Protein AF-A0AAE0ER86-F1 (afdb_monomer_lite)

Foldseek 3Di:
DDDDDDDDDDDDDDDDDDDDDDDDDDDDPPPDPPDDPDPVVVVVVVVVVVVVVVVPDPPVDPFPPQLLVQLLQCQLPLVLVLVLLQPQAWKDFDAQWDWDQDPNGTRIDHPVRSNVRSVVLSCLQFPQLLVLCVVVNFDFDAPPVPQQPDDLVSLLVLLSVLLSVLSNQLRCCVVVVDPDDNQVVLLVSLVVNCNHRPRTVSLVVSLQVCLQVVQVVCQVCLLVRRMDTPAADQPPCCVVQCHPPHSNDTHNSCSSSSSSVSSSSNSSSVNSVRDSYDDDD

Radius of gyration: 29.37 Å; chains: 1; bounding box: 66×54×97 Å

Sequence (281 aa):
MRCIALRWNAAEICGSAASGSRKVIFQNASQCARNSKPLFRKFRKAAECQRFKRISCAASEPQNTTSWIRLGALGTTLGPCVDAIHNQALLQYDAFPVSVEVFGYVAKSSLLIPPLLGIAYIVIGGVLPRFASRLVGTASISLLPALKDAAPATRALAAVTTTALIVKGSELLVVNALPLPALPILFSAALLQWIALDGAYSTLALALTLSVLGPISETPFLCLHCWHYISPDYWPLASVGLGPGSPAGLAAITGPCYFAVTTDAVALARWCGVDLRHNKP

Structure (mmCIF, N/CA/C/O backbone):
data_AF-A0AAE0ER86-F1
#
_entry.id   AF-A0AAE0ER86-F1
#
loop_
_atom_site.group_PDB
_atom_site.id
_atom_site.type_symbol
_atom_site.label_atom_id
_atom_site.label_alt_id
_atom_site.label_comp_id
_atom_site.label_asym_id
_atom_site.label_entity_id
_atom_site.label_seq_id
_atom_site.pdbx_PDB_ins_code
_atom_site.Cartn_x
_atom_site.Cartn_y
_atom_site.Cartn_z
_atom_site.occupancy
_atom_site.B_iso_or_equiv
_atom_site.auth_seq_id
_atom_site.auth_comp_id
_atom_site.auth_asym_id
_atom_site.a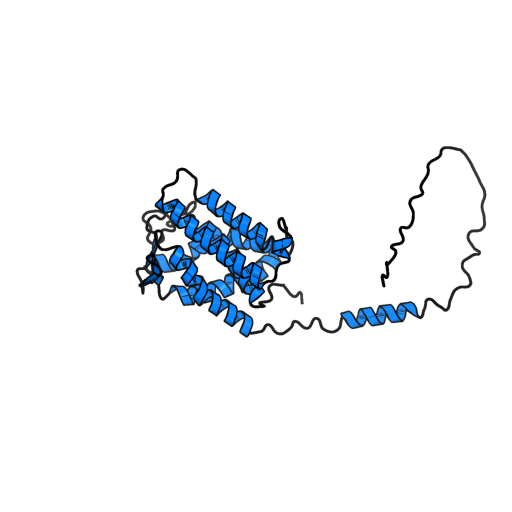uth_atom_id
_atom_site.pdbx_PDB_model_num
ATOM 1 N N . MET A 1 1 ? -42.188 29.489 22.147 1.00 37.66 1 MET A N 1
ATOM 2 C CA . MET A 1 1 ? -42.019 29.097 23.562 1.00 37.66 1 MET A CA 1
ATOM 3 C C . MET A 1 1 ? -40.593 28.602 23.750 1.00 37.66 1 MET A C 1
ATOM 5 O O . MET A 1 1 ? -40.219 27.604 23.153 1.00 37.66 1 MET A O 1
ATOM 9 N N . ARG A 1 2 ? -39.773 29.391 24.453 1.00 28.03 2 ARG A N 1
ATOM 10 C CA . ARG A 1 2 ? -38.362 29.124 24.766 1.00 28.03 2 ARG A CA 1
ATOM 11 C C . ARG A 1 2 ? -38.296 28.491 26.159 1.00 28.03 2 ARG A C 1
ATOM 13 O O . ARG A 1 2 ? -38.900 29.047 27.068 1.00 28.03 2 ARG A O 1
ATOM 20 N N . CYS A 1 3 ? -37.523 27.422 26.338 1.00 26.02 3 CYS A N 1
ATOM 21 C CA . CYS A 1 3 ? -37.031 27.016 27.655 1.00 26.02 3 CYS A CA 1
ATOM 22 C C . CYS A 1 3 ? -35.504 26.991 27.622 1.00 26.02 3 CYS A C 1
ATOM 24 O O . CYS A 1 3 ? -34.875 26.155 26.981 1.00 26.02 3 CYS A O 1
ATOM 26 N N . ILE A 1 4 ? -34.957 27.999 28.293 1.00 32.16 4 ILE A N 1
ATOM 27 C CA . ILE A 1 4 ? -33.557 28.239 28.615 1.00 32.16 4 ILE A CA 1
ATOM 28 C C . ILE A 1 4 ? -33.204 27.321 29.791 1.00 32.16 4 ILE A C 1
ATOM 30 O O . ILE A 1 4 ? -33.873 27.369 30.821 1.00 32.16 4 ILE A O 1
ATOM 34 N N . ALA A 1 5 ? -32.166 26.496 29.648 1.00 38.59 5 ALA A N 1
ATOM 35 C CA . ALA A 1 5 ? -31.596 25.729 30.752 1.00 38.59 5 ALA A CA 1
ATOM 36 C C . ALA A 1 5 ? -30.398 26.495 31.335 1.00 38.59 5 ALA A C 1
ATOM 38 O O . ALA A 1 5 ? -29.376 26.685 30.676 1.00 38.59 5 ALA A O 1
ATOM 39 N N . LEU A 1 6 ? -30.568 26.959 32.572 1.00 32.03 6 LEU A N 1
ATOM 40 C CA . LEU A 1 6 ? -29.572 27.649 33.388 1.00 32.03 6 LEU A CA 1
ATOM 41 C C . LEU A 1 6 ? -28.460 26.683 33.829 1.00 32.03 6 LEU A C 1
ATOM 43 O O . LEU A 1 6 ? -28.728 25.658 34.454 1.00 32.03 6 LEU A O 1
ATOM 47 N N . ARG A 1 7 ? -27.205 27.048 33.545 1.00 34.50 7 ARG A N 1
ATOM 48 C CA . ARG A 1 7 ? -26.006 26.512 34.208 1.00 34.50 7 ARG A CA 1
ATOM 49 C C . ARG A 1 7 ? -25.772 27.283 35.508 1.00 34.50 7 ARG A C 1
ATOM 51 O O . ARG A 1 7 ? -25.733 28.509 35.492 1.00 34.50 7 ARG A O 1
ATOM 58 N N . TRP A 1 8 ? -25.574 26.563 36.606 1.00 33.62 8 TRP A N 1
ATOM 59 C CA . TRP A 1 8 ? -25.046 27.101 37.860 1.00 33.62 8 TRP A CA 1
ATOM 60 C C . TRP A 1 8 ? -23.526 26.904 37.906 1.00 33.62 8 TRP A C 1
ATOM 62 O O . TRP A 1 8 ? -23.047 25.775 37.822 1.00 33.62 8 TRP A O 1
ATOM 72 N N . ASN A 1 9 ? -22.795 28.013 38.043 1.00 32.44 9 ASN A N 1
ATOM 73 C CA . ASN A 1 9 ? -21.391 28.063 38.447 1.00 32.44 9 ASN A CA 1
ATOM 74 C C . ASN A 1 9 ? -21.339 28.172 39.973 1.00 32.44 9 ASN A C 1
ATOM 76 O O . ASN A 1 9 ? -22.045 28.996 40.551 1.00 32.44 9 ASN A O 1
ATOM 80 N N . ALA A 1 10 ? -20.485 27.376 40.612 1.00 36.81 10 ALA A N 1
ATOM 81 C CA . ALA A 1 10 ? -20.199 27.481 42.035 1.00 36.81 10 ALA A CA 1
ATOM 82 C C . ALA A 1 10 ? -18.712 27.802 42.247 1.00 36.81 10 ALA A C 1
ATOM 84 O O . ALA A 1 10 ? -17.849 26.992 41.922 1.00 36.81 10 ALA A O 1
ATOM 85 N N . ALA A 1 11 ? -18.500 28.984 42.832 1.00 35.81 11 ALA A N 1
ATOM 86 C CA . ALA A 1 11 ? -17.445 29.370 43.769 1.00 35.81 11 ALA A CA 1
ATOM 87 C C . ALA A 1 11 ? -15.982 29.455 43.284 1.00 35.81 11 ALA A C 1
ATOM 89 O O . ALA A 1 11 ? -15.200 28.517 43.409 1.00 35.81 11 ALA A O 1
ATOM 90 N N . GLU A 1 12 ? -15.584 30.680 42.928 1.00 37.16 12 GLU A N 1
ATOM 91 C CA . GLU A 1 12 ? -14.388 31.306 43.506 1.00 37.16 12 GLU A CA 1
ATOM 92 C C . GLU A 1 12 ? -14.771 31.927 44.861 1.00 37.16 12 GLU A C 1
ATOM 94 O O . GLU A 1 12 ? -15.821 32.554 44.945 1.00 37.16 12 GLU A O 1
ATOM 99 N N . ILE A 1 13 ? -13.950 31.742 45.901 1.00 37.03 13 ILE A N 1
ATOM 100 C CA . ILE A 1 13 ? -13.592 32.719 46.953 1.00 37.03 13 ILE A CA 1
ATOM 101 C C . ILE A 1 13 ? -12.422 32.078 47.715 1.00 37.03 13 ILE A C 1
ATOM 103 O O . ILE A 1 13 ? -12.600 31.135 48.482 1.00 37.03 13 ILE A O 1
ATOM 107 N N . CYS A 1 14 ? -11.214 32.593 47.504 1.00 35.66 14 CYS A N 1
ATOM 108 C CA . CYS A 1 14 ? -10.108 32.437 48.443 1.00 35.66 14 CYS A CA 1
ATOM 109 C C . CYS A 1 14 ? -9.337 33.761 48.447 1.00 35.66 14 CYS A C 1
ATOM 111 O O . CYS A 1 14 ? -8.490 34.013 47.595 1.00 35.66 14 CYS A O 1
ATOM 113 N N . GLY A 1 15 ? -9.727 34.642 49.369 1.00 35.88 15 GLY A N 1
ATOM 114 C CA . GLY A 1 15 ? -9.035 35.888 49.681 1.00 35.88 15 GLY A CA 1
ATOM 115 C C . GLY A 1 15 ? -7.997 35.671 50.782 1.00 35.88 15 GLY A C 1
ATOM 116 O O . GLY A 1 15 ? -8.195 34.875 51.696 1.00 35.88 15 GLY A O 1
ATOM 117 N N . SER A 1 16 ? -6.885 36.383 50.645 1.00 40.00 16 SER A N 1
ATOM 118 C CA . SER A 1 16 ? -5.657 36.329 51.440 1.00 40.00 16 SER A CA 1
ATOM 119 C C . SER A 1 16 ? -5.698 37.288 52.641 1.00 40.00 16 SER A C 1
ATOM 121 O O . SER A 1 16 ? -6.185 38.401 52.467 1.00 40.00 16 SER A O 1
ATOM 123 N N . ALA A 1 17 ? -5.143 36.907 53.808 1.00 35.66 17 ALA A N 1
ATOM 124 C CA . ALA A 1 17 ? -4.482 37.823 54.763 1.00 35.66 17 ALA A CA 1
ATOM 125 C C . ALA A 1 17 ? -3.799 37.098 55.957 1.00 35.66 17 ALA A C 1
ATOM 127 O O . ALA A 1 17 ? -4.454 36.507 56.807 1.00 35.66 17 ALA A O 1
ATOM 128 N N . ALA A 1 18 ? -2.464 37.198 55.978 1.00 37.62 18 ALA A N 1
ATOM 129 C CA . ALA A 1 18 ? -1.537 37.535 57.076 1.00 37.62 18 ALA A CA 1
ATOM 130 C C . ALA A 1 18 ? -1.664 36.991 58.531 1.00 37.62 18 ALA A C 1
ATOM 132 O O . ALA A 1 18 ? -2.610 37.272 59.252 1.00 37.62 18 ALA A O 1
ATOM 133 N N . SER A 1 19 ? -0.536 36.402 58.973 1.00 36.41 19 SER A N 1
ATOM 134 C CA . SER A 1 19 ? 0.272 36.687 60.188 1.00 36.41 19 SER A CA 1
ATOM 135 C C . SER A 1 19 ? -0.379 36.741 61.585 1.00 36.41 19 SER A C 1
ATOM 137 O O . SER A 1 19 ? -1.147 37.646 61.889 1.00 36.41 19 SER A O 1
ATOM 139 N N . GLY A 1 20 ? 0.092 35.888 62.510 1.00 31.92 20 GLY A N 1
ATOM 140 C CA . GLY A 1 20 ? -0.060 36.138 63.951 1.00 31.92 20 GLY A CA 1
ATOM 141 C C . GLY A 1 20 ? 0.091 34.920 64.869 1.00 31.92 20 GLY A C 1
ATOM 142 O O . GLY A 1 20 ? -0.670 33.968 64.801 1.00 31.92 20 GLY A O 1
ATOM 143 N N . SER A 1 21 ? 1.086 34.985 65.752 1.00 37.16 21 SER A N 1
ATOM 144 C CA . SER A 1 21 ? 1.488 34.031 66.797 1.00 37.16 21 SER A CA 1
ATOM 145 C C . SER A 1 21 ? 0.411 33.469 67.757 1.00 37.16 21 SER A C 1
ATOM 147 O O . SER A 1 21 ? -0.455 34.190 68.230 1.00 37.16 21 SER A O 1
ATOM 149 N N . ARG A 1 22 ? 0.718 32.246 68.236 1.00 37.25 22 ARG A N 1
ATOM 150 C CA . ARG A 1 22 ? 0.537 31.673 69.598 1.00 37.25 22 ARG A CA 1
ATOM 151 C C . ARG A 1 22 ? -0.850 31.211 70.103 1.00 37.25 22 ARG A C 1
ATOM 153 O O . ARG A 1 22 ? -1.697 31.997 70.485 1.00 37.25 22 ARG A O 1
ATOM 160 N N . LYS A 1 23 ? -0.844 29.898 70.395 1.00 36.59 23 LYS A N 1
ATOM 161 C CA . LYS A 1 23 ? -1.275 29.194 71.627 1.00 36.59 23 LYS A CA 1
ATOM 162 C C . LYS A 1 23 ? -2.774 29.090 71.976 1.00 36.59 23 LYS A C 1
ATOM 164 O O . LYS A 1 23 ? -3.395 30.050 72.393 1.00 36.59 23 LYS A O 1
ATOM 169 N N . VAL A 1 24 ? -3.172 27.811 72.073 1.00 37.19 24 VAL A N 1
ATOM 170 C CA . VAL A 1 24 ? -4.133 27.199 73.016 1.00 37.19 24 VAL A CA 1
ATOM 171 C C . VAL A 1 24 ? -5.604 27.564 72.796 1.00 37.19 24 VAL A C 1
ATOM 173 O O . VAL A 1 24 ? -6.004 28.693 73.015 1.00 37.19 24 VAL A O 1
ATOM 176 N N . ILE A 1 25 ? -6.423 26.564 72.456 1.00 42.16 25 ILE A N 1
ATOM 177 C CA . ILE A 1 25 ? -7.505 26.050 73.315 1.00 42.16 25 ILE A CA 1
ATOM 178 C C . ILE A 1 25 ? -8.010 24.723 72.724 1.00 42.16 25 ILE A C 1
ATOM 180 O O . ILE A 1 25 ? -8.242 24.565 71.529 1.00 42.16 25 ILE A O 1
ATOM 184 N N . PHE A 1 26 ? -8.073 23.751 73.624 1.00 38.50 26 PHE A N 1
ATOM 185 C CA . PHE A 1 26 ? -8.595 22.402 73.493 1.00 38.50 26 PHE A CA 1
ATOM 186 C C . PHE A 1 26 ? -10.133 22.405 73.372 1.00 38.50 26 PHE A C 1
ATOM 188 O O . PHE A 1 26 ? -10.784 23.349 73.798 1.00 38.50 26 PHE A O 1
ATOM 195 N N . GLN A 1 27 ? -10.668 21.252 72.955 1.00 38.03 27 GLN A N 1
ATOM 196 C CA . GLN A 1 27 ? -12.037 20.748 73.166 1.00 38.03 27 GLN A CA 1
ATOM 197 C C . GLN A 1 27 ? -13.114 21.033 72.102 1.00 38.03 27 GLN A C 1
ATOM 199 O O . GLN A 1 27 ? -13.344 22.147 71.653 1.00 38.03 27 GLN A O 1
ATOM 204 N N . ASN A 1 28 ? -13.841 19.943 71.818 1.00 38.88 28 ASN A N 1
ATOM 205 C CA . ASN A 1 28 ? -15.153 19.835 71.172 1.00 38.88 28 ASN A CA 1
ATOM 206 C C . ASN A 1 28 ? -15.211 19.666 69.645 1.00 38.88 28 ASN A C 1
ATOM 208 O O . ASN A 1 28 ? -15.954 20.348 68.951 1.00 38.88 28 ASN A O 1
ATOM 212 N N . ALA A 1 29 ? -14.542 18.621 69.144 1.00 37.66 29 ALA A N 1
ATOM 213 C CA . ALA A 1 29 ? -14.826 18.009 67.835 1.00 37.66 29 ALA A CA 1
ATOM 214 C C . ALA A 1 29 ? -15.464 16.604 67.954 1.00 37.66 29 ALA A C 1
ATOM 216 O O . ALA A 1 29 ? -15.302 15.752 67.083 1.00 37.66 29 ALA A O 1
ATOM 217 N N . SER A 1 30 ? -16.187 16.332 69.044 1.00 45.31 30 SER A N 1
ATOM 218 C CA . SER A 1 30 ? -16.758 15.011 69.346 1.00 45.31 30 SER A CA 1
ATOM 219 C C . SER A 1 30 ? -18.242 15.058 69.719 1.00 45.31 30 SER A C 1
ATOM 221 O O . SER A 1 30 ? -18.693 14.286 70.560 1.00 45.31 30 SER A O 1
ATOM 223 N N . GLN A 1 31 ? -19.044 15.925 69.088 1.00 44.22 31 GLN A N 1
ATOM 224 C CA . GLN A 1 31 ? -20.489 15.931 69.365 1.00 44.22 31 GLN A CA 1
ATOM 225 C C . GLN A 1 31 ? -21.391 16.392 68.214 1.00 44.22 31 GLN A C 1
ATOM 227 O O . GLN A 1 31 ? -22.472 16.913 68.445 1.00 44.22 31 GLN A O 1
ATOM 232 N N . CYS A 1 32 ? -20.990 16.135 66.963 1.00 39.72 32 CYS A N 1
ATOM 233 C CA . CYS A 1 32 ? -21.853 16.355 65.792 1.00 39.72 32 CYS A CA 1
ATOM 234 C C . CYS A 1 32 ? -21.802 15.186 64.784 1.00 39.72 32 CYS A C 1
ATOM 236 O O . CYS A 1 32 ? -21.793 15.377 63.574 1.00 39.72 32 CYS A O 1
ATOM 238 N N . ALA A 1 33 ? -21.713 13.945 65.280 1.00 43.09 33 ALA A N 1
ATOM 239 C CA . ALA A 1 33 ? -21.651 12.737 64.442 1.00 43.09 33 ALA A CA 1
ATOM 240 C C . ALA A 1 33 ? -22.472 11.560 65.004 1.00 43.09 33 ALA A C 1
ATOM 242 O O . ALA A 1 33 ? -22.086 10.397 64.886 1.00 43.09 33 ALA A O 1
ATOM 243 N N . ARG A 1 34 ? -23.613 11.842 65.641 1.00 46.50 34 ARG A N 1
ATOM 244 C CA . ARG A 1 34 ? -24.553 10.815 66.115 1.00 46.50 34 ARG A CA 1
ATOM 245 C C . ARG A 1 34 ? -25.998 11.279 65.929 1.00 46.50 34 ARG A C 1
ATOM 247 O O . ARG A 1 34 ? -26.598 11.717 66.895 1.00 46.50 34 ARG A O 1
ATOM 254 N N . ASN A 1 35 ? -26.512 11.242 64.691 1.00 47.03 35 ASN A N 1
ATOM 255 C CA . ASN A 1 35 ? -27.928 10.940 64.371 1.00 47.03 35 ASN A CA 1
ATOM 256 C C . ASN A 1 35 ? -28.285 11.164 62.887 1.00 47.03 35 ASN A C 1
ATOM 258 O O . ASN A 1 35 ? -29.163 11.947 62.544 1.00 47.03 35 ASN A O 1
ATOM 262 N N . SER A 1 36 ? -27.648 10.430 61.973 1.00 46.09 36 SER A N 1
ATOM 263 C CA . SER A 1 36 ? -28.107 10.368 60.575 1.00 46.09 36 SER A CA 1
ATOM 264 C C . SER A 1 36 ? -27.833 9.002 59.940 1.00 46.09 36 SER A C 1
ATOM 266 O O . SER A 1 36 ? -27.064 8.845 58.995 1.00 46.09 36 SER A O 1
ATOM 268 N N . LYS A 1 37 ? -28.484 7.958 60.462 1.00 52.00 37 LYS A N 1
ATOM 269 C CA . LYS A 1 37 ? -28.577 6.651 59.792 1.00 52.00 37 LYS A CA 1
ATOM 270 C C . LYS A 1 37 ? -30.033 6.184 59.863 1.00 52.00 37 LYS A C 1
ATOM 272 O O . LYS A 1 37 ? -30.445 5.678 60.898 1.00 52.00 37 LYS A O 1
ATOM 277 N N . PRO A 1 38 ? -30.816 6.398 58.785 1.00 48.09 38 PRO A N 1
ATOM 278 C CA . PRO A 1 38 ? -31.076 5.249 57.914 1.00 48.09 38 PRO A CA 1
ATOM 279 C C . PRO A 1 38 ? -31.148 5.553 56.400 1.00 48.09 38 PRO A C 1
ATOM 281 O O . PRO A 1 38 ? -31.498 4.660 55.632 1.00 48.09 38 PRO A O 1
ATOM 284 N N . LEU A 1 39 ? -30.792 6.754 55.921 1.00 51.94 39 LEU A N 1
ATOM 285 C CA . LEU A 1 39 ? -30.986 7.095 54.496 1.00 51.94 39 LEU A CA 1
ATOM 286 C C . LEU A 1 39 ? -29.851 6.632 53.554 1.00 51.94 39 LEU A C 1
ATOM 288 O O . LEU A 1 39 ? -30.081 6.387 52.372 1.00 51.94 39 LEU A O 1
ATOM 292 N N . PHE A 1 40 ? -28.634 6.428 54.067 1.00 47.91 40 PHE A N 1
ATOM 293 C CA . PHE A 1 40 ? -27.466 6.076 53.239 1.00 47.91 40 PHE A CA 1
ATOM 294 C C . PHE A 1 40 ? -27.376 4.595 52.829 1.00 47.91 40 PHE A C 1
ATOM 296 O O . PHE A 1 40 ? -26.563 4.236 51.977 1.00 47.91 40 PHE A O 1
ATOM 303 N N . ARG A 1 41 ? -28.218 3.710 53.384 1.00 49.41 41 ARG A N 1
ATOM 304 C CA . ARG A 1 41 ? -28.239 2.286 52.989 1.00 49.41 41 ARG A CA 1
ATOM 305 C C . ARG A 1 41 ? -29.020 2.022 51.697 1.00 49.41 41 ARG A C 1
ATOM 307 O O . ARG A 1 41 ? -28.733 1.030 51.032 1.00 49.41 41 ARG A O 1
ATOM 314 N N . LYS A 1 42 ? -29.956 2.898 51.304 1.00 46.22 42 LYS A N 1
ATOM 315 C CA . LYS A 1 42 ? -30.742 2.723 50.065 1.00 46.22 42 LYS A CA 1
ATOM 316 C C . LYS A 1 42 ? -29.979 3.120 48.795 1.00 46.22 42 LYS A C 1
ATOM 318 O O . LYS A 1 42 ? -30.157 2.467 47.773 1.00 46.22 42 LYS A O 1
ATOM 323 N N . PHE A 1 43 ? -29.065 4.090 48.859 1.00 50.03 43 PHE A N 1
ATOM 324 C CA . PHE A 1 43 ? -28.290 4.509 47.679 1.00 50.03 43 PHE A CA 1
ATOM 325 C C . PHE A 1 43 ? -27.130 3.570 47.320 1.00 50.03 43 PHE A C 1
ATOM 327 O O . PHE A 1 43 ? -26.763 3.475 46.151 1.00 50.03 43 PHE A O 1
ATOM 334 N N . ARG A 1 44 ? -26.594 2.804 48.282 1.00 50.31 44 ARG A N 1
ATOM 335 C CA . ARG A 1 44 ? -25.504 1.854 47.997 1.00 50.31 44 ARG A CA 1
ATOM 336 C C . ARG A 1 44 ? -25.972 0.652 47.166 1.00 50.31 44 ARG A C 1
ATOM 338 O O . ARG A 1 44 ? -25.288 0.267 46.226 1.00 50.31 44 ARG A O 1
ATOM 345 N N . LYS A 1 45 ? -27.182 0.138 47.432 1.00 45.09 45 LYS A N 1
ATOM 346 C CA . LYS A 1 45 ? -27.756 -0.990 46.675 1.00 45.09 45 LYS A CA 1
ATOM 347 C C . LYS A 1 45 ? -28.156 -0.624 45.239 1.00 45.09 45 LYS A C 1
ATOM 349 O O . LYS A 1 45 ? -28.064 -1.473 44.358 1.00 45.09 45 LYS A O 1
ATOM 354 N N . ALA A 1 46 ? -28.551 0.624 44.974 1.00 51.38 46 ALA A N 1
ATOM 355 C CA . ALA A 1 46 ? -28.854 1.078 43.613 1.00 51.38 46 ALA A CA 1
ATOM 356 C C . ALA A 1 46 ? -27.584 1.209 42.748 1.00 51.38 46 ALA A C 1
ATOM 358 O O . ALA A 1 46 ? -27.587 0.805 41.585 1.00 51.38 46 ALA A O 1
ATOM 359 N N . ALA A 1 47 ? -26.482 1.693 43.332 1.00 50.62 47 ALA A N 1
ATOM 360 C CA . ALA A 1 47 ? -25.195 1.798 42.645 1.00 50.62 47 ALA A CA 1
ATOM 361 C C . ALA A 1 47 ? -24.546 0.423 42.383 1.00 50.62 47 ALA A C 1
ATOM 363 O O . ALA A 1 47 ? -23.960 0.217 41.322 1.00 50.62 47 ALA A O 1
ATOM 364 N N . GLU A 1 48 ? -24.696 -0.549 43.291 1.00 50.50 48 GLU A N 1
ATOM 365 C CA . GLU A 1 48 ? -24.243 -1.933 43.065 1.00 50.50 48 GLU A CA 1
ATOM 366 C C . GLU A 1 48 ? -25.075 -2.662 42.001 1.00 50.50 48 GLU A C 1
ATOM 368 O O . GLU A 1 48 ? -24.508 -3.357 41.160 1.00 50.50 48 GLU A O 1
ATOM 373 N N . CYS A 1 49 ? -26.392 -2.435 41.952 1.00 46.38 49 CYS A N 1
ATOM 374 C CA . CYS A 1 49 ? -27.257 -3.033 40.929 1.00 46.38 49 CYS A CA 1
ATOM 375 C C . CYS A 1 49 ? -26.994 -2.449 39.523 1.00 46.38 49 CYS A C 1
ATOM 377 O O . CYS A 1 49 ? -27.075 -3.164 38.525 1.00 46.38 49 CYS A O 1
ATOM 379 N N . GLN A 1 50 ? -26.587 -1.175 39.422 1.00 50.97 50 GLN A N 1
ATOM 380 C CA . GLN A 1 50 ? -26.110 -0.592 38.158 1.00 50.97 50 GLN A CA 1
ATOM 381 C C . GLN A 1 50 ? -24.693 -1.043 37.775 1.00 50.97 50 GLN A C 1
ATOM 383 O O . GLN A 1 50 ? -24.390 -1.151 36.585 1.00 50.97 50 GLN A O 1
ATOM 388 N N . ARG A 1 51 ? -23.828 -1.342 38.753 1.00 45.81 51 ARG A N 1
ATOM 389 C CA . ARG A 1 51 ? -22.471 -1.845 38.496 1.00 45.81 51 ARG A CA 1
ATOM 390 C C . ARG A 1 51 ? -22.478 -3.300 38.026 1.00 45.81 51 ARG A C 1
ATOM 392 O O . ARG A 1 51 ? -21.702 -3.635 37.141 1.00 45.81 51 ARG A O 1
ATOM 399 N N . PHE A 1 52 ? -23.398 -4.126 38.526 1.00 44.50 52 PHE A N 1
ATOM 400 C CA . PHE A 1 52 ? -23.557 -5.511 38.066 1.00 44.50 52 PHE A CA 1
ATOM 401 C C . PHE A 1 52 ? -24.229 -5.614 36.685 1.00 44.50 52 PHE A C 1
ATOM 403 O O . PHE A 1 52 ? -23.847 -6.462 35.884 1.00 44.50 52 PHE A O 1
ATOM 410 N N . LYS A 1 53 ? -25.142 -4.694 36.333 1.00 37.41 53 LYS A N 1
ATOM 411 C CA . LYS A 1 53 ? -25.756 -4.649 34.989 1.00 37.41 53 LYS A CA 1
ATOM 412 C C . LYS A 1 53 ? -24.804 -4.230 33.858 1.00 37.41 53 LYS A C 1
ATOM 414 O O . LYS A 1 53 ? -25.128 -4.477 32.705 1.00 37.41 53 LYS A O 1
ATOM 419 N N . ARG A 1 54 ? -23.644 -3.628 34.156 1.00 44.38 54 ARG A N 1
ATOM 420 C CA . ARG A 1 54 ? -22.588 -3.352 33.154 1.00 44.38 54 ARG A CA 1
ATOM 421 C C . ARG A 1 54 ? -21.591 -4.497 32.967 1.00 44.38 54 ARG A C 1
ATOM 423 O O . ARG A 1 54 ? -20.780 -4.425 32.053 1.00 44.38 54 ARG A O 1
ATOM 430 N N . ILE A 1 55 ? -21.630 -5.518 33.823 1.00 49.12 55 ILE A N 1
ATOM 431 C CA . ILE A 1 55 ? -20.733 -6.682 33.743 1.00 49.12 55 ILE A CA 1
ATOM 432 C C . ILE A 1 55 ? -21.409 -7.838 32.982 1.00 49.12 55 ILE A C 1
ATOM 434 O O . ILE A 1 55 ? -20.730 -8.734 32.487 1.00 49.12 55 ILE A O 1
ATOM 438 N N . SER A 1 56 ? -22.732 -7.785 32.783 1.00 42.34 56 SER A N 1
ATOM 439 C CA . SER A 1 56 ? -23.414 -8.655 31.822 1.00 42.34 56 SER A CA 1
ATOM 440 C C . SER A 1 56 ? -22.998 -8.317 30.391 1.00 42.34 56 SER A C 1
ATOM 442 O O . SER A 1 56 ? -23.457 -7.342 29.804 1.00 42.34 56 SER A O 1
ATOM 444 N N . CYS A 1 57 ? -22.177 -9.207 29.837 1.00 43.97 57 CYS A N 1
ATOM 445 C CA . CYS A 1 57 ? -22.074 -9.485 28.412 1.00 43.97 57 CYS A CA 1
ATOM 446 C C . CYS A 1 57 ? -21.461 -8.366 27.557 1.00 43.97 57 CYS A C 1
ATOM 448 O O . CYS A 1 57 ? -22.030 -7.966 26.548 1.00 43.97 57 CYS A O 1
ATOM 450 N N . ALA A 1 58 ? -20.197 -8.026 27.821 1.00 44.16 58 ALA A N 1
ATOM 451 C CA . ALA A 1 58 ? -19.257 -7.877 26.705 1.00 44.16 58 ALA A CA 1
ATOM 452 C C . ALA A 1 58 ? -18.951 -9.277 26.131 1.00 44.16 58 ALA A C 1
ATOM 454 O O . ALA A 1 58 ? -17.814 -9.736 26.129 1.00 44.16 58 ALA A O 1
ATOM 455 N N . ALA A 1 59 ? -19.996 -10.004 25.722 1.00 43.78 59 ALA A N 1
ATOM 456 C CA . ALA A 1 59 ? -19.817 -11.134 24.837 1.00 43.78 59 ALA A CA 1
ATOM 457 C C . ALA A 1 59 ? -19.278 -10.523 23.548 1.00 43.78 59 ALA A C 1
ATOM 459 O O . ALA A 1 59 ? -19.937 -9.670 22.952 1.00 43.78 59 ALA A O 1
ATOM 460 N N . SER A 1 60 ? -18.048 -10.880 23.186 1.00 47.84 60 SER A N 1
ATOM 461 C CA . SER A 1 60 ? -17.497 -10.562 21.878 1.00 47.84 60 SER A CA 1
ATOM 462 C C . SER A 1 60 ? -18.524 -10.996 20.839 1.00 47.84 60 SER A C 1
ATOM 464 O O . SER A 1 60 ? -18.783 -12.193 20.696 1.00 47.84 60 SER A O 1
ATOM 466 N N . GLU A 1 61 ? -19.154 -10.030 20.178 1.00 50.88 61 GLU A N 1
ATOM 467 C CA . GLU A 1 61 ? -20.052 -10.300 19.065 1.00 50.88 61 GLU A CA 1
ATOM 468 C C . GLU A 1 61 ? -19.275 -11.199 18.089 1.00 50.88 61 GLU A C 1
ATOM 470 O O . GLU A 1 61 ? -18.109 -10.897 17.797 1.00 50.88 61 GLU A O 1
ATOM 475 N N . PRO A 1 62 ? -19.8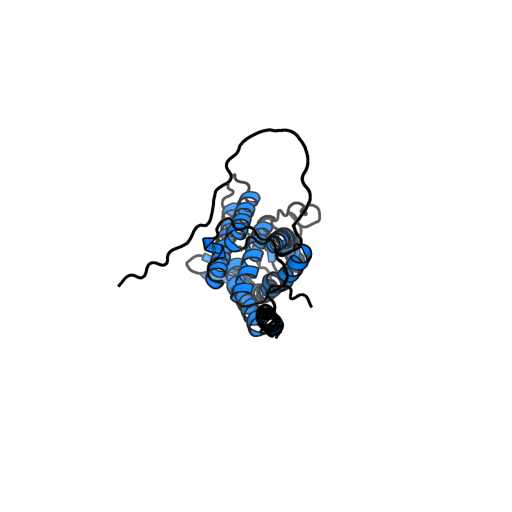25 -12.358 17.682 1.00 53.34 62 PRO A N 1
ATOM 476 C CA . PRO A 1 62 ? -19.103 -13.271 16.812 1.00 53.34 62 PRO A CA 1
ATOM 477 C C . PRO A 1 62 ? -18.681 -12.496 15.566 1.00 53.34 62 PRO A C 1
ATOM 479 O O . PRO A 1 62 ? -19.519 -11.899 14.889 1.00 53.34 62 PRO A O 1
ATOM 482 N N . GLN A 1 63 ? -17.371 -12.455 15.300 1.00 63.16 63 GLN A N 1
ATOM 483 C CA . GLN A 1 63 ? -16.859 -11.761 14.125 1.00 63.16 63 GLN A CA 1
ATOM 484 C C . GLN A 1 63 ? -17.565 -12.311 12.892 1.00 63.16 63 GLN A C 1
ATOM 486 O O . GLN A 1 63 ? -17.481 -13.499 12.587 1.00 63.16 63 GLN A O 1
ATOM 491 N N . ASN A 1 64 ? -18.277 -11.432 12.196 1.00 79.06 64 ASN A N 1
ATOM 492 C CA . ASN A 1 64 ? -19.050 -11.817 11.037 1.00 79.06 64 ASN A CA 1
ATOM 493 C C . ASN A 1 64 ? -18.085 -12.187 9.901 1.00 79.06 64 ASN A C 1
ATOM 495 O O . ASN A 1 64 ? -17.373 -11.326 9.384 1.00 79.06 64 ASN A O 1
ATOM 499 N N . THR A 1 65 ? -18.069 -13.457 9.488 1.00 84.94 65 THR A N 1
ATOM 500 C CA . THR A 1 65 ? -17.316 -13.953 8.319 1.00 84.94 65 THR A CA 1
ATOM 501 C C . THR A 1 65 ? -17.553 -13.084 7.079 1.00 84.94 65 THR A C 1
ATOM 503 O O . THR A 1 65 ? -16.647 -12.863 6.278 1.00 84.94 65 THR A O 1
ATOM 506 N N . THR A 1 66 ? -18.746 -12.493 6.969 1.00 90.56 66 THR A N 1
ATOM 507 C CA . THR A 1 66 ? -19.113 -11.552 5.906 1.00 90.56 66 THR A CA 1
ATOM 508 C C . THR A 1 66 ? -18.195 -10.324 5.856 1.00 90.56 66 THR A C 1
ATOM 510 O O . THR A 1 66 ? -17.889 -9.850 4.766 1.00 90.56 66 THR A O 1
ATOM 513 N N . SER A 1 67 ? -17.715 -9.809 6.993 1.00 94.00 67 SER A N 1
ATOM 514 C CA . SER A 1 67 ? -16.822 -8.639 7.040 1.00 94.00 67 SER A CA 1
ATOM 515 C C . SER A 1 67 ? -15.463 -8.930 6.400 1.00 94.00 67 SER A C 1
ATOM 517 O O . SER A 1 67 ? -14.928 -8.101 5.667 1.00 94.00 67 SER A O 1
ATOM 519 N N . TRP A 1 68 ? -14.925 -10.130 6.628 1.00 94.88 68 TRP A N 1
ATOM 520 C CA . TRP A 1 68 ? -13.664 -10.581 6.037 1.00 94.88 68 TRP A CA 1
ATOM 521 C C . TRP A 1 68 ? -13.784 -10.829 4.538 1.00 94.88 68 TRP A C 1
ATOM 523 O O . TRP A 1 68 ? -12.917 -10.406 3.779 1.00 94.88 68 TRP A O 1
ATOM 533 N N . ILE A 1 69 ? -14.883 -11.459 4.112 1.00 96.25 69 ILE A N 1
ATOM 534 C CA . ILE A 1 69 ? -15.176 -11.680 2.691 1.00 96.25 69 ILE A CA 1
ATOM 535 C C . ILE A 1 69 ? -15.312 -10.339 1.966 1.00 96.25 69 ILE A C 1
ATOM 537 O O . ILE A 1 69 ? -14.739 -10.168 0.895 1.00 96.25 69 ILE A O 1
ATOM 541 N N . ARG A 1 70 ? -16.017 -9.367 2.559 1.00 96.50 70 ARG A N 1
ATOM 542 C CA . ARG A 1 70 ? -16.133 -8.011 2.001 1.00 96.50 70 ARG A CA 1
ATOM 543 C C . ARG A 1 70 ? -14.772 -7.339 1.859 1.00 96.50 70 ARG A C 1
ATOM 545 O O . ARG A 1 70 ? -14.495 -6.787 0.802 1.00 96.50 70 ARG A O 1
ATOM 552 N N . LEU A 1 71 ? -13.919 -7.422 2.881 1.00 97.31 71 LEU A N 1
ATOM 553 C CA . LEU A 1 71 ? -12.573 -6.852 2.825 1.00 97.31 71 LEU A CA 1
ATOM 554 C C . LEU A 1 71 ? -11.724 -7.503 1.724 1.00 97.31 71 LEU A C 1
ATOM 556 O O . LEU A 1 71 ? -11.092 -6.791 0.951 1.00 97.31 71 LEU A O 1
ATOM 560 N N . GLY A 1 72 ? -11.755 -8.834 1.616 1.00 97.56 72 GLY A N 1
ATOM 561 C CA . GLY A 1 72 ? -11.069 -9.559 0.545 1.00 97.56 72 GLY A CA 1
ATOM 562 C C . GLY A 1 72 ? -11.589 -9.179 -0.840 1.00 97.56 72 GLY A C 1
ATOM 563 O O . GLY A 1 72 ? -10.798 -8.880 -1.725 1.00 97.56 72 GLY A O 1
ATOM 564 N N . ALA A 1 73 ? -12.911 -9.101 -1.017 1.00 97.62 73 ALA A N 1
ATOM 565 C CA . ALA A 1 73 ? -13.526 -8.699 -2.280 1.00 97.62 73 ALA A CA 1
ATOM 566 C C . ALA A 1 73 ? -13.164 -7.258 -2.677 1.00 97.62 73 ALA A C 1
ATOM 568 O O . ALA A 1 73 ? -12.884 -6.996 -3.847 1.00 97.62 73 ALA A O 1
ATOM 569 N N . LEU A 1 74 ? -13.120 -6.330 -1.713 1.00 96.94 74 LEU A N 1
ATOM 570 C CA . LEU A 1 74 ? -12.631 -4.971 -1.951 1.00 96.94 74 LEU A CA 1
ATOM 571 C C . LEU A 1 74 ? -11.147 -4.976 -2.330 1.00 96.94 74 LEU A C 1
ATOM 573 O O . LEU A 1 74 ? -10.785 -4.311 -3.291 1.00 96.94 74 LEU A O 1
ATOM 577 N N . GLY A 1 75 ? -10.305 -5.768 -1.662 1.00 96.94 75 GLY A N 1
ATOM 578 C CA . GLY A 1 75 ? -8.896 -5.924 -2.037 1.00 96.94 75 GLY A CA 1
ATOM 579 C C . GLY A 1 75 ? -8.711 -6.482 -3.452 1.00 96.94 75 GLY A C 1
ATOM 580 O O . GLY A 1 75 ? -7.911 -5.961 -4.219 1.00 96.94 75 GLY A O 1
ATOM 581 N N . THR A 1 76 ? -9.509 -7.479 -3.841 1.00 97.06 76 THR A N 1
ATOM 582 C CA . THR A 1 76 ? -9.492 -8.083 -5.184 1.00 97.06 76 THR A CA 1
ATOM 583 C C . THR A 1 76 ? -10.005 -7.151 -6.281 1.00 97.06 76 THR A C 1
ATOM 585 O O . THR A 1 76 ? -9.711 -7.381 -7.447 1.00 97.06 76 THR A O 1
ATOM 588 N N . THR A 1 77 ? -10.753 -6.100 -5.944 1.00 95.06 77 THR A N 1
ATOM 589 C CA . THR A 1 77 ? -11.335 -5.177 -6.933 1.00 95.06 77 THR A CA 1
ATOM 590 C C . THR A 1 77 ? -10.648 -3.817 -6.928 1.00 95.06 77 THR A C 1
ATOM 592 O O . THR A 1 77 ? -10.085 -3.415 -7.940 1.00 95.06 77 THR A O 1
ATOM 595 N N . LEU A 1 78 ? -10.633 -3.124 -5.790 1.00 93.56 78 LEU A N 1
ATOM 596 C CA . LEU A 1 78 ? -9.996 -1.814 -5.642 1.00 93.56 78 LEU A CA 1
ATOM 597 C C . LEU A 1 78 ? -8.474 -1.900 -5.733 1.00 93.56 78 LEU A C 1
ATOM 599 O O . LEU A 1 78 ? -7.861 -1.004 -6.307 1.00 93.56 78 LEU A O 1
ATOM 603 N N . GLY A 1 79 ? -7.878 -2.973 -5.206 1.00 91.50 79 GLY A N 1
ATOM 604 C CA . GLY A 1 79 ? -6.436 -3.188 -5.260 1.00 91.50 79 GLY A CA 1
ATOM 605 C C . GLY A 1 79 ? -5.905 -3.130 -6.696 1.00 91.50 79 GLY A C 1
ATOM 606 O O . GLY A 1 79 ? -5.102 -2.247 -6.984 1.00 91.50 79 GLY A O 1
ATOM 607 N N . PRO A 1 80 ? -6.392 -3.980 -7.624 1.00 91.50 80 PRO A N 1
ATOM 608 C CA . PRO A 1 80 ? -5.993 -3.926 -9.030 1.00 91.50 80 PRO A CA 1
ATOM 609 C C . PRO A 1 80 ? -6.270 -2.583 -9.712 1.00 91.50 80 PRO A C 1
ATOM 611 O O . PRO A 1 80 ? -5.515 -2.185 -10.591 1.00 91.50 80 PRO A O 1
ATOM 614 N N . CYS A 1 81 ? -7.324 -1.858 -9.319 1.00 89.50 81 CYS A N 1
ATOM 615 C CA . CYS A 1 81 ? -7.572 -0.517 -9.853 1.00 89.50 81 CYS A CA 1
ATOM 616 C C . CYS A 1 81 ? -6.474 0.478 -9.448 1.00 89.50 81 CYS A C 1
ATOM 618 O O . CYS A 1 81 ? -6.042 1.269 -10.281 1.00 89.50 81 CYS A O 1
ATOM 620 N N . VAL A 1 82 ? -6.023 0.444 -8.189 1.00 89.56 82 VAL A N 1
ATOM 621 C CA . VAL A 1 82 ? -4.924 1.296 -7.700 1.00 89.56 82 VAL A CA 1
ATOM 622 C C . VAL A 1 82 ? -3.581 0.841 -8.280 1.00 89.56 82 VAL A C 1
ATOM 624 O O . VAL A 1 82 ? -2.785 1.666 -8.714 1.00 89.56 82 VAL A O 1
ATOM 627 N N . ASP A 1 83 ? -3.354 -0.466 -8.357 1.00 88.00 83 ASP A N 1
ATOM 628 C CA . ASP A 1 83 ? -2.169 -1.079 -8.964 1.00 88.00 83 ASP A CA 1
ATOM 629 C C . ASP A 1 83 ? -2.021 -0.709 -10.451 1.00 88.00 83 ASP A C 1
ATOM 631 O O . ASP A 1 83 ? -0.962 -0.268 -10.892 1.00 88.00 83 ASP A O 1
ATOM 635 N N . ALA A 1 84 ? -3.111 -0.750 -11.219 1.00 87.56 84 ALA A N 1
ATOM 636 C CA . ALA A 1 84 ? -3.089 -0.376 -12.630 1.00 87.56 84 ALA A CA 1
ATOM 637 C C . ALA A 1 84 ? -2.770 1.112 -12.874 1.00 87.56 84 ALA A C 1
ATOM 639 O O . ALA A 1 84 ? -2.323 1.471 -13.967 1.00 87.56 84 ALA A O 1
ATOM 640 N N . ILE A 1 85 ? -2.993 1.975 -11.874 1.00 83.88 85 ILE A N 1
ATOM 641 C CA . ILE A 1 85 ? -2.527 3.368 -11.885 1.00 83.88 85 ILE A CA 1
ATOM 642 C C . ILE A 1 85 ? -1.011 3.412 -11.664 1.00 83.88 85 ILE A C 1
ATOM 644 O O . ILE A 1 85 ? -0.332 4.186 -12.324 1.00 83.88 85 ILE A O 1
ATOM 648 N N . HIS A 1 86 ? -0.477 2.575 -10.772 1.00 79.69 86 HIS A N 1
ATOM 649 C CA . HIS A 1 86 ? 0.949 2.525 -10.436 1.00 79.69 86 HIS A CA 1
ATOM 650 C C . HIS A 1 86 ? 1.828 2.053 -11.604 1.00 79.69 86 HIS A C 1
ATOM 652 O O . HIS A 1 86 ? 2.907 2.594 -11.856 1.00 79.69 86 HIS A O 1
ATOM 658 N N . ASN A 1 87 ? 1.360 1.044 -12.340 1.00 80.19 87 ASN A N 1
ATOM 659 C CA . ASN A 1 87 ? 2.206 0.255 -13.242 1.00 80.19 87 ASN A CA 1
ATOM 660 C C . ASN A 1 87 ? 2.230 0.760 -14.688 1.00 80.19 87 ASN A C 1
ATOM 662 O O . ASN A 1 87 ? 2.608 0.036 -15.608 1.00 80.19 87 ASN A O 1
ATOM 666 N N . GLN A 1 88 ? 1.860 2.022 -14.913 1.00 78.25 88 GLN A N 1
ATOM 667 C CA . GLN A 1 88 ? 1.958 2.632 -16.241 1.00 78.25 88 GLN A CA 1
ATOM 668 C C . GLN A 1 88 ? 3.416 2.899 -16.641 1.00 78.25 88 GLN A C 1
ATOM 670 O O . GLN A 1 88 ? 3.746 2.785 -17.822 1.00 78.25 88 GLN A O 1
ATOM 675 N N . ALA A 1 89 ? 4.287 3.202 -15.669 1.00 76.44 89 ALA A N 1
ATOM 676 C CA . ALA A 1 89 ? 5.682 3.573 -15.928 1.00 76.44 89 ALA A CA 1
ATOM 677 C C . ALA A 1 89 ? 6.734 2.863 -15.059 1.00 76.44 89 ALA A C 1
ATOM 679 O O . ALA A 1 89 ? 7.924 3.050 -15.294 1.00 76.44 89 ALA A O 1
ATOM 680 N N . LEU A 1 90 ? 6.329 2.083 -14.051 1.00 83.50 90 LEU A N 1
ATOM 681 C CA . LEU A 1 90 ? 7.267 1.515 -13.071 1.00 83.50 90 LEU A CA 1
ATOM 682 C C . LEU A 1 90 ? 7.599 0.041 -13.314 1.00 83.50 90 LEU A C 1
ATOM 684 O O . LEU A 1 90 ? 8.731 -0.383 -13.071 1.00 83.50 90 LEU A O 1
ATOM 688 N N . LEU A 1 91 ? 6.624 -0.729 -13.792 1.00 88.75 91 LEU A N 1
ATOM 689 C CA . LEU A 1 91 ? 6.654 -2.185 -13.753 1.00 88.75 91 LEU A CA 1
ATOM 690 C C . LEU A 1 91 ? 6.073 -2.769 -15.038 1.00 88.75 91 LEU A C 1
ATOM 692 O O . LEU A 1 91 ? 5.125 -2.235 -15.615 1.00 88.75 91 LEU A O 1
ATOM 696 N N . GLN A 1 92 ? 6.653 -3.880 -15.479 1.00 90.88 92 GLN A N 1
ATOM 697 C CA . GLN A 1 92 ? 6.174 -4.659 -16.610 1.00 90.88 92 GLN A CA 1
ATOM 698 C C . GLN A 1 92 ? 5.784 -6.063 -16.148 1.00 90.88 92 GLN A C 1
ATOM 700 O O . GLN A 1 92 ? 6.553 -6.735 -15.465 1.00 90.88 92 GLN A O 1
ATOM 705 N N . TYR A 1 93 ? 4.582 -6.499 -16.530 1.00 93.81 93 TYR A N 1
ATOM 706 C CA . TYR A 1 93 ? 4.080 -7.840 -16.242 1.00 93.81 93 TYR A CA 1
ATOM 707 C C . TYR A 1 93 ? 4.489 -8.829 -17.322 1.00 93.81 93 TYR A C 1
ATOM 709 O O . TYR A 1 93 ? 4.202 -8.614 -18.499 1.00 93.81 93 TYR A O 1
ATOM 717 N N . ASP A 1 94 ? 5.079 -9.939 -16.892 1.00 94.31 94 ASP A N 1
ATOM 718 C CA . ASP A 1 94 ? 5.558 -11.001 -17.775 1.00 94.31 94 ASP A CA 1
ATOM 719 C C . ASP A 1 94 ? 4.626 -12.227 -17.725 1.00 94.31 94 ASP A C 1
ATOM 721 O O . ASP A 1 94 ? 4.404 -12.890 -18.739 1.00 94.31 94 ASP A O 1
ATOM 725 N N . ALA A 1 95 ? 3.997 -12.495 -16.572 1.00 95.12 95 ALA A N 1
ATOM 726 C CA . ALA A 1 95 ? 3.040 -13.587 -16.395 1.00 95.12 95 ALA A CA 1
ATOM 727 C C . ALA A 1 95 ? 1.586 -13.092 -16.390 1.00 95.12 95 ALA A C 1
ATOM 729 O O . ALA A 1 95 ? 1.197 -12.240 -15.587 1.00 95.12 95 ALA A O 1
ATOM 730 N N . PHE A 1 96 ? 0.760 -13.686 -17.258 1.00 95.00 96 PHE A N 1
ATOM 731 C CA . PHE A 1 96 ? -0.667 -13.372 -17.432 1.00 95.00 96 PHE A CA 1
ATOM 732 C C . PHE A 1 96 ? -0.977 -11.862 -17.520 1.00 95.00 96 PHE A C 1
ATOM 734 O O . PHE A 1 96 ? -1.857 -11.387 -16.790 1.00 95.00 96 PHE A O 1
ATOM 741 N N . PRO A 1 97 ? -0.263 -11.094 -18.370 1.00 94.00 97 PRO A N 1
ATOM 742 C CA . PRO A 1 97 ? -0.463 -9.657 -18.466 1.00 94.00 97 PRO A CA 1
ATOM 743 C C . PRO A 1 97 ? -1.857 -9.341 -19.008 1.00 94.00 97 PRO A C 1
ATOM 745 O O . PRO A 1 97 ? -2.345 -9.961 -19.954 1.00 94.00 97 PRO A O 1
ATOM 748 N N . VAL A 1 98 ? -2.485 -8.333 -18.417 1.00 90.56 98 VAL A N 1
ATOM 749 C CA . VAL A 1 98 ? -3.761 -7.776 -18.855 1.00 90.56 98 VAL A CA 1
ATOM 750 C C . VAL A 1 98 ? -3.553 -6.295 -19.107 1.00 90.56 98 VAL A C 1
ATOM 752 O O . VAL A 1 98 ? -2.969 -5.583 -18.291 1.00 90.56 98 VAL A O 1
ATOM 755 N N . SER A 1 99 ? -4.019 -5.825 -20.258 1.00 88.75 99 SER A N 1
ATOM 756 C CA . SER A 1 99 ? -3.998 -4.411 -20.618 1.00 88.75 99 SER A CA 1
ATOM 757 C C . SER A 1 99 ? -5.387 -3.998 -21.069 1.00 88.75 99 SER A C 1
ATOM 759 O O . SER A 1 99 ? -5.973 -4.644 -21.936 1.00 88.75 99 SER A O 1
ATOM 761 N N . VAL A 1 100 ? -5.920 -2.943 -20.461 1.00 84.44 100 VAL A N 1
ATOM 762 C CA . VAL A 1 100 ? -7.238 -2.395 -20.793 1.00 84.44 100 VAL A CA 1
ATOM 763 C C . VAL A 1 100 ? -7.091 -0.901 -21.021 1.00 84.44 100 VAL A C 1
ATOM 765 O O . VAL A 1 100 ? -6.499 -0.196 -20.206 1.00 84.44 100 VAL A O 1
ATOM 768 N N . GLU A 1 101 ? -7.633 -0.412 -22.128 1.00 84.06 101 GLU A N 1
ATOM 769 C CA . GLU A 1 101 ? -7.712 1.020 -22.383 1.00 84.06 101 GLU A CA 1
ATOM 770 C C . GLU A 1 101 ? -8.936 1.599 -21.667 1.00 84.06 101 GLU A C 1
ATOM 772 O O . GLU A 1 101 ? -10.070 1.173 -21.886 1.00 84.06 101 GLU A O 1
ATOM 777 N N . VAL A 1 102 ? -8.702 2.560 -20.778 1.00 78.12 102 VAL A N 1
ATOM 778 C CA . VAL A 1 102 ? -9.733 3.202 -19.964 1.00 78.12 102 VAL A CA 1
ATOM 779 C C . VAL A 1 102 ? -9.538 4.711 -20.060 1.00 78.12 102 VAL A C 1
ATOM 781 O O . VAL A 1 102 ? -8.521 5.241 -19.623 1.00 78.12 102 VAL A O 1
ATOM 784 N N . PHE A 1 103 ? -10.510 5.411 -20.651 1.00 78.12 103 PHE A N 1
ATOM 785 C CA . PHE A 1 103 ? -10.482 6.871 -20.845 1.00 78.12 103 PHE A CA 1
ATOM 786 C C . PHE A 1 103 ? -9.199 7.398 -21.525 1.00 78.12 103 PHE A C 1
ATOM 788 O O . PHE A 1 103 ? -8.698 8.459 -21.162 1.00 78.12 103 PHE A O 1
ATOM 795 N N . GLY A 1 104 ? -8.654 6.653 -22.495 1.00 74.25 104 GLY A N 1
ATOM 796 C CA . GLY A 1 104 ? -7.419 7.013 -23.206 1.00 74.25 104 GLY A CA 1
ATOM 797 C C . GLY A 1 104 ? -6.123 6.720 -22.437 1.00 74.25 104 GLY A C 1
ATOM 798 O O . GLY A 1 104 ? -5.045 7.074 -22.908 1.00 74.25 104 GLY A O 1
ATOM 799 N N . TYR A 1 105 ? -6.204 6.065 -21.274 1.00 75.31 105 TYR A N 1
ATOM 800 C CA . TYR A 1 105 ? -5.055 5.557 -20.523 1.00 75.31 105 TYR A CA 1
ATOM 801 C C . TYR A 1 105 ? -4.984 4.033 -20.622 1.00 75.31 105 TYR A C 1
ATOM 803 O O . TYR A 1 105 ? -6.002 3.349 -20.522 1.00 75.31 105 TYR A O 1
ATOM 811 N N . VAL A 1 106 ? -3.776 3.485 -20.765 1.00 80.31 106 VAL A N 1
ATOM 812 C CA . VAL A 1 106 ? -3.565 2.031 -20.777 1.00 80.31 106 VAL A CA 1
ATOM 813 C C . VAL A 1 106 ? -3.309 1.551 -19.350 1.00 80.31 106 VAL A C 1
ATOM 815 O O . VAL A 1 106 ? -2.212 1.704 -18.815 1.00 80.31 106 VAL A O 1
ATOM 818 N N . ALA A 1 107 ? -4.333 0.969 -18.733 1.00 82.31 107 ALA A N 1
ATOM 819 C CA . ALA A 1 107 ? -4.232 0.276 -17.456 1.00 82.31 107 ALA A CA 1
ATOM 820 C C . ALA A 1 107 ? -3.542 -1.078 -17.673 1.00 82.31 107 ALA A C 1
ATOM 822 O O . ALA A 1 107 ? -4.038 -1.904 -18.442 1.00 82.31 107 ALA A O 1
ATOM 823 N N . LYS A 1 108 ? -2.408 -1.306 -17.001 1.00 86.94 108 LYS A N 1
ATOM 824 C CA . LYS A 1 108 ? -1.641 -2.560 -17.068 1.00 86.94 108 LYS A CA 1
ATOM 825 C C . LYS A 1 108 ? -1.667 -3.259 -15.712 1.00 86.94 108 LYS A C 1
ATOM 827 O O . LYS A 1 108 ? -1.354 -2.637 -14.705 1.00 86.94 108 LYS A O 1
ATOM 832 N N . SER A 1 109 ? -2.028 -4.538 -15.694 1.00 91.12 109 SER A N 1
ATOM 833 C CA . SER A 1 109 ? -1.964 -5.396 -14.502 1.00 91.12 109 SER A CA 1
ATOM 834 C C . SER A 1 109 ? -1.721 -6.859 -14.914 1.00 91.12 109 SER A C 1
ATOM 836 O O . SER A 1 109 ? -1.438 -7.144 -16.080 1.00 91.12 109 SER A O 1
ATOM 838 N N . SER A 1 110 ? -1.846 -7.803 -13.983 1.00 93.69 110 SER A N 1
ATOM 839 C CA . SER A 1 110 ? -1.786 -9.249 -14.238 1.00 93.69 110 SER A CA 1
ATOM 840 C C . SER A 1 110 ? -2.954 -9.965 -13.564 1.00 93.69 110 SER A C 1
ATOM 842 O O . SER A 1 110 ? -3.411 -9.551 -12.499 1.00 93.69 110 SER A O 1
ATOM 844 N N . LEU A 1 111 ? -3.418 -11.083 -14.137 1.00 94.62 111 LEU A N 1
ATOM 845 C CA . LEU A 1 111 ? -4.448 -11.930 -13.508 1.00 94.62 111 LEU A CA 1
ATOM 846 C C . LEU A 1 111 ? -4.016 -12.504 -12.145 1.00 94.62 111 LEU A C 1
ATOM 848 O O . LEU A 1 111 ? -4.864 -12.967 -11.382 1.00 94.62 111 LEU A O 1
ATOM 852 N N . LEU A 1 112 ? -2.721 -12.452 -11.819 1.00 95.50 112 LEU A N 1
ATOM 853 C CA . LEU A 1 112 ? -2.192 -12.835 -10.510 1.00 95.50 112 LEU A CA 1
ATOM 854 C C . LEU A 1 112 ? -2.477 -11.787 -9.422 1.00 95.50 112 LEU A C 1
ATOM 856 O O . LEU A 1 112 ? -2.577 -12.134 -8.247 1.00 95.50 112 LEU A O 1
ATOM 860 N N . ILE A 1 113 ? -2.639 -10.516 -9.793 1.00 94.88 113 ILE A N 1
ATOM 861 C CA . ILE A 1 113 ? -2.743 -9.397 -8.848 1.00 94.88 113 ILE A CA 1
ATOM 862 C C . ILE A 1 113 ? -4.060 -9.393 -8.050 1.00 94.88 113 ILE A C 1
ATOM 864 O O . ILE A 1 113 ? -3.994 -9.268 -6.824 1.00 94.88 113 ILE A O 1
ATOM 868 N N . PRO A 1 114 ? -5.255 -9.590 -8.649 1.00 96.00 114 PRO A N 1
ATOM 869 C CA . PRO A 1 114 ? -6.514 -9.593 -7.900 1.00 96.00 114 PRO A CA 1
ATOM 870 C C . PRO A 1 114 ? -6.571 -10.571 -6.707 1.00 96.00 114 PRO A C 1
ATOM 872 O O . PRO A 1 114 ? -6.947 -10.142 -5.608 1.00 96.00 114 PRO A O 1
ATOM 875 N N . PRO A 1 115 ? -6.210 -11.866 -6.836 1.00 96.75 115 PRO A N 1
ATOM 876 C CA . PRO A 1 115 ? -6.221 -12.766 -5.683 1.00 96.75 115 PRO A CA 1
ATOM 877 C C . PRO A 1 115 ? -5.147 -12.405 -4.646 1.00 96.75 115 PRO A C 1
ATOM 879 O O . PRO A 1 115 ? -5.425 -12.469 -3.446 1.00 96.75 115 PRO A O 1
ATOM 882 N N . LEU A 1 116 ? -3.956 -11.971 -5.079 1.00 96.38 116 LEU A N 1
ATOM 883 C CA . LEU A 1 116 ? -2.881 -11.547 -4.175 1.00 96.38 116 LEU A CA 1
ATOM 884 C C . LEU A 1 116 ? -3.305 -10.350 -3.323 1.00 96.38 116 LEU A C 1
ATOM 886 O O . LEU A 1 116 ? -3.158 -10.384 -2.100 1.00 96.38 116 LEU A O 1
ATOM 890 N N . LEU A 1 117 ? -3.898 -9.328 -3.942 1.00 96.56 117 LEU A N 1
ATOM 891 C CA . LEU A 1 117 ? -4.363 -8.140 -3.231 1.00 96.56 117 LEU A CA 1
ATOM 892 C C . LEU A 1 117 ? -5.571 -8.434 -2.339 1.00 96.56 117 LEU A C 1
ATOM 894 O O . LEU A 1 117 ? -5.644 -7.905 -1.234 1.00 96.56 117 LEU A O 1
ATOM 898 N N . GLY A 1 118 ? -6.469 -9.343 -2.726 1.00 97.50 118 GLY A N 1
ATOM 899 C CA . GLY A 1 118 ? -7.540 -9.803 -1.833 1.00 97.50 118 GLY A CA 1
ATOM 900 C C . GLY A 1 118 ? -7.005 -10.365 -0.511 1.00 97.50 118 GLY A C 1
ATOM 901 O O . GLY A 1 118 ? -7.458 -9.979 0.571 1.00 97.50 118 GLY A O 1
ATOM 902 N N . ILE A 1 119 ? -5.986 -11.228 -0.585 1.00 97.50 119 ILE A N 1
ATOM 903 C CA . ILE A 1 119 ? -5.314 -11.788 0.596 1.00 97.50 119 ILE A CA 1
ATOM 904 C C . ILE A 1 119 ? -4.536 -10.698 1.345 1.00 97.50 119 ILE A C 1
ATOM 906 O O . ILE A 1 119 ? -4.639 -10.604 2.571 1.00 97.50 119 ILE A O 1
ATOM 910 N N . ALA A 1 120 ? -3.795 -9.848 0.631 1.00 96.94 120 ALA A N 1
ATOM 911 C CA . ALA A 1 120 ? -3.005 -8.779 1.231 1.00 96.94 120 ALA A CA 1
ATOM 912 C C . ALA A 1 120 ? -3.878 -7.819 2.048 1.00 96.94 120 ALA A C 1
ATOM 914 O O . ALA A 1 120 ? -3.536 -7.511 3.185 1.00 96.94 120 ALA A O 1
ATOM 915 N N . TYR A 1 121 ? -5.046 -7.416 1.542 1.00 97.69 121 TYR A N 1
ATOM 916 C CA . TYR A 1 121 ? -5.970 -6.536 2.265 1.00 97.69 121 TYR A CA 1
ATOM 917 C C . TYR A 1 121 ? -6.520 -7.181 3.540 1.00 97.69 121 TYR A C 1
ATOM 919 O O . TYR A 1 121 ? -6.616 -6.519 4.576 1.00 97.69 121 TYR A O 1
ATOM 927 N N . ILE A 1 122 ? -6.823 -8.481 3.512 1.00 97.31 122 ILE A N 1
ATOM 928 C CA . ILE A 1 122 ? -7.219 -9.234 4.712 1.00 97.31 122 ILE A CA 1
ATOM 929 C C . ILE A 1 122 ? -6.094 -9.223 5.754 1.00 97.31 122 ILE A C 1
ATOM 931 O O . ILE A 1 122 ? -6.336 -8.955 6.936 1.00 97.31 122 ILE A O 1
ATOM 935 N N . VAL A 1 123 ? -4.859 -9.495 5.329 1.00 97.44 123 VAL A N 1
ATOM 936 C CA . VAL A 1 123 ? -3.701 -9.576 6.225 1.00 97.44 123 VAL A CA 1
ATOM 937 C C . VAL A 1 123 ? -3.332 -8.197 6.774 1.00 97.44 123 VAL A C 1
ATOM 939 O O . VAL A 1 123 ? -3.282 -8.017 7.991 1.00 97.44 123 VAL A O 1
ATOM 942 N N . ILE A 1 124 ? -3.125 -7.215 5.901 1.00 97.50 124 ILE A N 1
ATOM 943 C CA . ILE A 1 124 ? -2.662 -5.863 6.235 1.00 97.50 124 ILE A CA 1
ATOM 944 C C . ILE A 1 124 ? -3.748 -5.063 6.953 1.00 97.50 124 ILE A C 1
ATOM 946 O O . ILE A 1 124 ? -3.460 -4.396 7.942 1.00 97.50 124 ILE A O 1
ATOM 950 N N . GLY A 1 125 ? -4.995 -5.132 6.485 1.00 96.38 125 GLY A N 1
ATOM 951 C CA . GLY A 1 125 ? -6.104 -4.364 7.047 1.00 96.38 125 GLY A CA 1
ATOM 952 C C . GLY A 1 125 ? -6.759 -5.022 8.259 1.00 96.38 125 GLY A C 1
ATOM 953 O O . GLY A 1 125 ? -7.252 -4.325 9.142 1.00 96.38 125 GLY A O 1
ATOM 954 N N . GLY A 1 126 ? -6.771 -6.357 8.328 1.00 94.56 126 GLY A N 1
ATOM 955 C CA . GLY A 1 12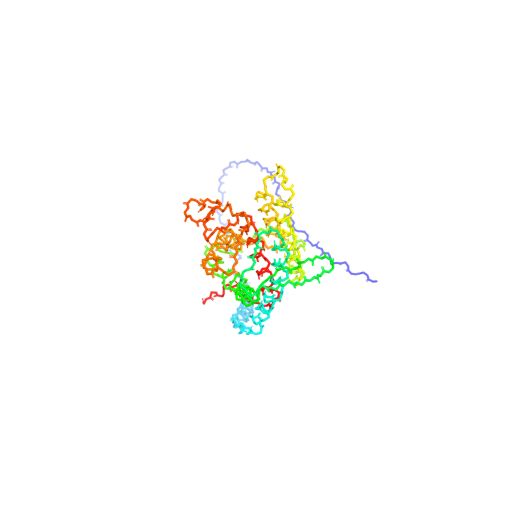6 ? -7.488 -7.103 9.366 1.00 94.56 126 GLY A CA 1
ATO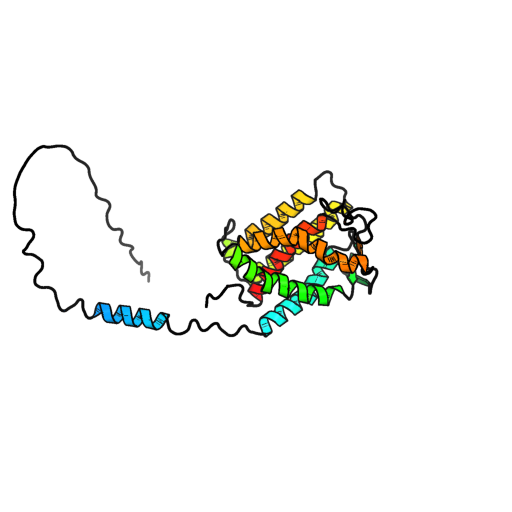M 956 C C . GLY A 1 126 ? -6.592 -7.760 10.415 1.00 94.56 126 GLY A C 1
ATOM 957 O O . GLY A 1 126 ? -6.829 -7.619 11.617 1.00 94.56 126 GLY A O 1
ATOM 958 N N . VAL A 1 127 ? -5.571 -8.502 9.981 1.00 95.44 127 VAL A N 1
ATOM 959 C CA . VAL A 1 127 ? -4.759 -9.355 10.867 1.00 95.44 127 VAL A CA 1
ATOM 960 C C . VAL A 1 127 ? -3.645 -8.564 11.556 1.00 95.44 127 VAL A C 1
ATOM 962 O O . VAL A 1 127 ? -3.604 -8.498 12.787 1.00 95.44 127 VAL A O 1
ATOM 965 N N . LEU A 1 128 ? -2.754 -7.941 10.785 1.00 96.25 128 LEU A N 1
ATOM 966 C CA . LEU A 1 128 ? -1.572 -7.237 11.291 1.00 96.25 128 LEU A CA 1
ATOM 967 C C . LEU A 1 128 ? -1.877 -6.062 12.236 1.00 96.25 128 LEU A C 1
ATOM 969 O O . LEU A 1 128 ? -1.158 -5.924 13.229 1.00 96.25 128 LEU A O 1
ATOM 973 N N . PRO A 1 129 ? -2.945 -5.258 12.052 1.00 95.00 129 PRO A N 1
ATOM 974 C CA . PRO A 1 129 ? -3.236 -4.142 12.951 1.00 95.00 129 PRO A CA 1
ATOM 975 C C . PRO A 1 129 ? -3.545 -4.607 14.374 1.00 95.00 129 PRO A C 1
ATOM 977 O O . PRO A 1 129 ? -3.204 -3.922 15.339 1.00 95.00 129 PRO A O 1
ATOM 980 N N . ARG A 1 130 ? -4.120 -5.808 14.530 1.00 93.31 130 ARG A N 1
ATOM 981 C CA . ARG A 1 130 ? -4.340 -6.409 15.850 1.00 93.31 130 ARG A CA 1
ATOM 982 C C . ARG A 1 130 ? -3.018 -6.719 16.533 1.00 93.31 130 ARG A C 1
ATOM 984 O O . ARG A 1 130 ? -2.851 -6.373 17.699 1.00 93.31 130 ARG A O 1
ATOM 991 N N . PHE A 1 131 ? -2.072 -7.320 15.814 1.00 92.94 131 PHE A N 1
ATOM 992 C CA . PHE A 1 131 ? -0.736 -7.591 16.344 1.00 92.94 131 PHE A CA 1
ATOM 993 C C . PHE A 1 131 ? 0.005 -6.295 16.680 1.00 92.94 131 PHE A C 1
ATOM 995 O O . PHE A 1 131 ? 0.500 -6.152 17.796 1.00 92.94 131 PHE A O 1
ATOM 1002 N N . ALA A 1 132 ? -0.012 -5.312 15.780 1.00 93.88 132 ALA A N 1
ATOM 1003 C CA . ALA A 1 132 ? 0.616 -4.015 16.013 1.00 93.88 132 ALA A CA 1
ATOM 1004 C C . ALA A 1 132 ? 0.027 -3.298 17.242 1.00 93.88 132 ALA A C 1
ATOM 1006 O O . ALA A 1 132 ? 0.768 -2.757 18.061 1.00 93.88 132 ALA A O 1
ATOM 1007 N N . SER A 1 133 ? -1.296 -3.357 17.436 1.00 93.06 133 SER A N 1
ATOM 1008 C CA . SER A 1 133 ? -1.960 -2.769 18.610 1.00 93.06 133 SER A CA 1
ATOM 1009 C C . SER A 1 133 ? -1.566 -3.431 19.934 1.00 93.06 133 SER A C 1
ATOM 1011 O O . SER A 1 133 ? -1.577 -2.770 20.969 1.00 93.06 133 SER A O 1
ATOM 1013 N N . ARG A 1 134 ? -1.177 -4.714 19.916 1.00 91.00 134 ARG A N 1
ATOM 1014 C CA . ARG A 1 134 ? -0.674 -5.417 21.107 1.00 91.00 134 ARG A CA 1
ATOM 1015 C C . ARG A 1 134 ? 0.739 -4.982 21.479 1.00 91.00 134 ARG A C 1
ATOM 1017 O O . ARG A 1 134 ? 1.047 -4.925 22.662 1.00 91.00 134 ARG A O 1
ATOM 1024 N N . LEU A 1 135 ? 1.574 -4.691 20.483 1.00 91.62 135 LEU A N 1
ATOM 1025 C CA . LEU A 1 135 ? 2.977 -4.325 20.685 1.00 91.62 135 LEU A CA 1
ATOM 1026 C C . LEU A 1 135 ? 3.147 -2.842 21.028 1.00 91.62 135 LEU A C 1
ATOM 1028 O O . LEU A 1 135 ? 3.902 -2.500 21.930 1.00 91.62 135 LEU A O 1
ATOM 1032 N N . VAL A 1 136 ? 2.434 -1.968 20.315 1.00 92.31 136 VAL A N 1
ATOM 1033 C CA . VAL A 1 136 ? 2.604 -0.504 20.396 1.00 92.31 136 VAL A CA 1
ATOM 1034 C C . VAL A 1 136 ? 1.513 0.158 21.248 1.00 92.31 136 VAL A C 1
ATOM 1036 O O . VAL A 1 136 ? 1.673 1.279 21.724 1.00 92.31 136 VAL A O 1
ATOM 1039 N N . GLY A 1 137 ? 0.394 -0.533 21.478 1.00 89.75 137 GLY A N 1
ATOM 1040 C CA . GLY A 1 137 ? -0.773 0.004 22.172 1.00 89.75 137 GLY A CA 1
ATOM 1041 C C . GLY A 1 137 ? -1.772 0.697 21.240 1.00 89.75 137 GLY A C 1
ATOM 1042 O O . GLY A 1 137 ? -1.705 0.609 20.013 1.00 89.75 137 GLY A O 1
ATOM 1043 N N . THR A 1 138 ? -2.748 1.380 21.842 1.00 87.62 138 THR A N 1
ATOM 1044 C CA . THR A 1 138 ? -3.891 2.001 21.141 1.00 87.62 138 THR A CA 1
ATOM 1045 C C . THR A 1 138 ? -3.884 3.528 21.199 1.00 87.62 138 THR A C 1
ATOM 1047 O O . THR A 1 138 ? -4.901 4.162 20.917 1.00 87.62 138 THR A O 1
ATOM 1050 N N . ALA A 1 139 ? -2.769 4.133 21.610 1.00 89.56 139 ALA A N 1
ATOM 1051 C CA . ALA A 1 139 ? -2.638 5.583 21.622 1.00 89.56 139 ALA A CA 1
ATOM 1052 C C . ALA A 1 139 ? -2.725 6.141 20.188 1.00 89.56 139 ALA A C 1
ATOM 1054 O O . ALA A 1 139 ? -2.274 5.513 19.225 1.00 89.56 139 ALA A O 1
ATOM 1055 N N . SER A 1 140 ? -3.344 7.314 20.049 1.00 90.62 140 SER A N 1
ATOM 1056 C CA . SER A 1 140 ? -3.526 7.969 18.754 1.00 90.62 140 SER A CA 1
ATOM 1057 C C . SER A 1 140 ? -3.406 9.480 18.875 1.00 90.62 140 SER A C 1
ATOM 1059 O O . SER A 1 140 ? -3.835 10.061 19.872 1.00 90.62 140 SER A O 1
ATOM 1061 N N . ILE A 1 141 ? -2.875 10.103 17.831 1.00 89.75 141 ILE A N 1
ATOM 1062 C CA . ILE A 1 141 ? -2.919 11.542 17.606 1.00 89.75 141 ILE A CA 1
ATOM 1063 C C . ILE A 1 141 ? -4.108 11.884 16.695 1.00 89.75 141 ILE A C 1
ATOM 1065 O O . ILE A 1 141 ? -4.706 11.018 16.051 1.00 89.75 141 ILE A O 1
ATOM 1069 N N . SER A 1 142 ? -4.526 13.146 16.698 1.00 78.81 142 SER A N 1
ATOM 1070 C CA . SER A 1 142 ? -5.495 13.673 15.741 1.00 78.81 142 SER A CA 1
ATOM 1071 C C . SER A 1 142 ? -5.192 15.139 15.492 1.00 78.81 142 SER A C 1
ATOM 1073 O O . SER A 1 142 ? -5.470 15.973 16.347 1.00 78.81 142 SER A O 1
ATOM 1075 N N . LEU A 1 143 ? -4.625 15.447 14.328 1.00 77.50 143 LEU A N 1
ATOM 1076 C CA . LEU A 1 143 ? -4.410 16.831 13.896 1.00 77.50 143 LEU A CA 1
ATOM 1077 C C . LEU A 1 143 ? -5.633 17.395 13.156 1.00 77.50 143 LEU A C 1
ATOM 1079 O O . LEU A 1 143 ? -5.824 18.605 13.127 1.00 77.50 143 LEU A O 1
ATOM 1083 N N . LEU A 1 144 ? -6.501 16.525 12.623 1.00 79.50 144 LEU A N 1
ATOM 1084 C CA . LEU A 1 144 ? -7.741 16.890 11.929 1.00 79.50 144 LEU A CA 1
ATOM 1085 C C . LEU A 1 144 ? -8.945 16.148 12.539 1.00 79.50 144 LEU A C 1
ATOM 1087 O O . LEU A 1 144 ? -9.383 15.132 11.996 1.00 79.50 144 LEU A O 1
ATOM 1091 N N . PRO A 1 145 ? -9.505 16.639 13.665 1.00 75.50 145 PRO A N 1
ATOM 1092 C CA . PRO A 1 145 ? -10.624 15.985 14.352 1.00 75.50 145 PRO A CA 1
ATOM 1093 C C . PRO A 1 145 ? -11.825 15.720 13.434 1.00 75.50 145 PRO A C 1
ATOM 1095 O O . PRO A 1 145 ? -12.398 14.638 13.467 1.00 75.50 145 PRO A O 1
ATOM 1098 N N . ALA A 1 146 ? -12.128 16.657 12.527 1.00 75.56 146 ALA A N 1
ATOM 1099 C CA . ALA A 1 146 ? -13.261 16.552 11.607 1.00 75.56 146 ALA A CA 1
ATOM 1100 C C . ALA A 1 146 ? -13.213 15.310 10.696 1.00 75.56 146 ALA A C 1
ATOM 1102 O O . ALA A 1 146 ? -14.249 14.708 10.428 1.00 75.56 146 ALA A O 1
ATOM 1103 N N . LEU A 1 147 ? -12.024 14.903 10.233 1.00 75.44 147 LEU A N 1
ATOM 1104 C CA . LEU A 1 147 ? -11.867 13.695 9.412 1.00 75.44 147 LEU A CA 1
ATOM 1105 C C . LEU A 1 147 ? -11.839 12.424 10.262 1.00 75.44 147 LEU A C 1
ATOM 1107 O O . LEU A 1 147 ? -12.306 11.375 9.819 1.00 75.44 147 LEU A O 1
ATOM 1111 N N . LYS A 1 148 ? -11.334 12.509 11.495 1.00 74.69 148 LYS A N 1
ATOM 1112 C CA . LYS A 1 148 ? -11.309 11.378 12.428 1.00 74.69 148 LYS A CA 1
ATOM 1113 C C . LYS A 1 148 ? -12.710 10.988 12.902 1.00 74.69 148 LYS A C 1
ATOM 1115 O O . LYS A 1 148 ? -12.993 9.793 13.015 1.00 74.69 148 LYS A O 1
ATOM 1120 N N . ASP A 1 149 ? -13.565 11.987 13.110 1.00 81.19 149 ASP A N 1
ATOM 1121 C CA . ASP A 1 149 ? -14.956 11.834 13.547 1.00 81.19 149 ASP A CA 1
ATOM 1122 C C . ASP A 1 149 ? -15.920 11.524 12.387 1.00 81.19 149 ASP A C 1
ATOM 1124 O O . ASP A 1 149 ? -17.096 11.228 12.610 1.00 81.19 149 ASP A O 1
ATOM 1128 N N . ALA A 1 150 ? -15.437 11.558 11.139 1.00 88.81 150 ALA A N 1
ATOM 1129 C CA . ALA A 1 150 ? -16.225 11.190 9.972 1.00 88.81 150 ALA A CA 1
ATOM 1130 C C . ALA A 1 150 ? -16.614 9.700 9.984 1.00 88.81 150 ALA A C 1
ATOM 1132 O O . ALA A 1 150 ? -15.943 8.845 10.575 1.00 88.81 150 ALA A O 1
ATOM 1133 N N . ALA A 1 151 ? -17.695 9.374 9.270 1.00 93.06 151 ALA A N 1
ATOM 1134 C CA . ALA A 1 151 ? -18.173 8.003 9.145 1.00 93.06 151 ALA A CA 1
ATOM 1135 C C . ALA A 1 151 ? -17.072 7.069 8.588 1.00 93.06 151 ALA A C 1
ATOM 1137 O O . ALA A 1 151 ? -16.300 7.487 7.717 1.00 93.06 151 ALA A O 1
ATOM 1138 N N . PRO A 1 152 ? -17.017 5.786 9.010 1.00 92.81 152 PRO A N 1
ATOM 1139 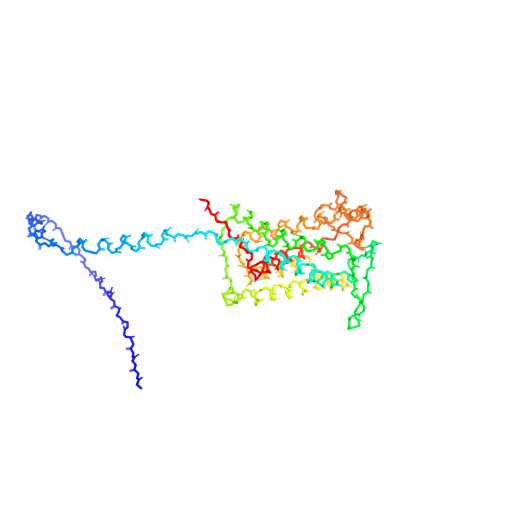C CA . PRO A 1 152 ? -16.009 4.836 8.530 1.00 92.81 152 PRO A CA 1
ATOM 1140 C C . PRO A 1 152 ? -15.931 4.736 7.002 1.00 92.81 152 PRO A C 1
ATOM 1142 O O . PRO A 1 152 ? -14.837 4.659 6.454 1.00 92.81 152 PRO A O 1
ATOM 1145 N N . ALA A 1 153 ? -17.078 4.812 6.320 1.00 94.50 153 ALA A N 1
ATOM 1146 C CA . ALA A 1 153 ? -17.157 4.818 4.860 1.00 94.50 153 ALA A CA 1
ATOM 1147 C C . ALA A 1 153 ? -16.436 6.025 4.239 1.00 94.50 153 ALA A C 1
ATOM 1149 O O . ALA A 1 153 ? -15.652 5.870 3.310 1.00 94.50 153 ALA A O 1
ATOM 1150 N N . THR A 1 154 ? -16.658 7.225 4.783 1.00 94.81 154 THR A N 1
ATOM 1151 C CA . THR A 1 154 ? -16.015 8.463 4.319 1.00 94.81 154 THR A CA 1
ATOM 1152 C C . THR A 1 154 ? -14.507 8.406 4.520 1.00 94.81 154 THR A C 1
ATOM 1154 O O . THR A 1 154 ? -13.755 8.799 3.634 1.00 94.81 154 THR A O 1
ATOM 1157 N N . ARG A 1 155 ? -14.055 7.869 5.659 1.00 94.00 155 ARG A N 1
ATOM 1158 C CA . ARG A 1 155 ? -12.626 7.682 5.941 1.00 94.00 155 ARG A CA 1
ATOM 1159 C C . ARG A 1 155 ? -11.989 6.661 5.006 1.00 94.00 155 ARG A C 1
ATOM 1161 O O . ARG A 1 155 ? -10.896 6.914 4.516 1.00 94.00 155 ARG A O 1
ATOM 1168 N N . ALA A 1 156 ? -12.666 5.544 4.738 1.00 95.94 156 ALA A N 1
ATOM 1169 C CA . ALA A 1 156 ? -12.195 4.538 3.791 1.00 95.94 156 ALA A CA 1
ATOM 1170 C C . ALA A 1 156 ? -12.105 5.103 2.369 1.00 95.94 156 ALA A C 1
ATOM 1172 O O . ALA A 1 156 ? -11.076 4.942 1.723 1.00 95.94 156 ALA A O 1
ATOM 1173 N N . LEU A 1 157 ? -13.130 5.831 1.917 1.00 96.06 157 LEU A N 1
ATOM 1174 C CA . LEU A 1 157 ? -13.112 6.501 0.618 1.00 96.06 157 LEU A CA 1
ATOM 1175 C C . LEU A 1 157 ? -11.958 7.504 0.529 1.00 96.06 157 LEU A C 1
ATOM 1177 O O . LEU A 1 157 ? -11.167 7.436 -0.404 1.00 96.06 157 LEU A O 1
ATOM 1181 N N . ALA A 1 158 ? -11.812 8.382 1.525 1.00 95.94 158 ALA A N 1
ATOM 1182 C CA . ALA A 1 158 ? -10.712 9.340 1.573 1.00 95.94 158 ALA A CA 1
ATOM 1183 C C . ALA A 1 158 ? -9.344 8.641 1.573 1.00 95.94 158 ALA A C 1
ATOM 1185 O O . ALA A 1 158 ? -8.430 9.106 0.896 1.00 95.94 158 ALA A O 1
ATOM 1186 N N . ALA A 1 159 ? -9.204 7.515 2.280 1.00 96.31 159 ALA A N 1
ATOM 1187 C CA . ALA A 1 159 ? -7.969 6.741 2.309 1.00 96.31 159 ALA A CA 1
ATOM 1188 C C . ALA A 1 159 ? -7.645 6.145 0.937 1.00 96.31 159 ALA A C 1
ATOM 1190 O O . ALA A 1 159 ? -6.556 6.382 0.437 1.00 96.31 159 ALA A O 1
ATOM 1191 N N . VAL A 1 160 ? -8.600 5.479 0.284 1.00 96.81 160 VAL A N 1
ATOM 1192 C CA . VAL A 1 160 ? -8.403 4.914 -1.061 1.00 96.81 160 VAL A CA 1
ATOM 1193 C C . VAL A 1 160 ? -8.089 6.008 -2.081 1.00 96.81 160 VAL A C 1
ATOM 1195 O O . VAL A 1 160 ? -7.158 5.869 -2.869 1.00 96.81 160 VAL A O 1
ATOM 1198 N N . THR A 1 161 ? -8.819 7.128 -2.052 1.00 96.38 161 THR A N 1
ATOM 1199 C CA . THR A 1 161 ? -8.570 8.254 -2.962 1.00 96.38 161 THR A CA 1
ATOM 1200 C C . THR A 1 161 ? -7.180 8.846 -2.750 1.00 96.38 161 THR A C 1
ATOM 1202 O O . THR A 1 161 ? -6.460 9.080 -3.715 1.00 96.38 161 THR A O 1
ATOM 1205 N N . THR A 1 162 ? -6.770 9.069 -1.500 1.00 96.88 162 THR A N 1
ATOM 1206 C CA . THR A 1 162 ? -5.433 9.608 -1.204 1.00 96.88 162 THR A CA 1
ATOM 1207 C C . THR A 1 162 ? -4.322 8.618 -1.541 1.00 96.88 162 THR A C 1
ATOM 1209 O O . THR A 1 162 ? -3.320 9.048 -2.106 1.00 96.88 162 THR A O 1
ATOM 1212 N N . THR A 1 163 ? -4.507 7.311 -1.318 1.00 97.12 163 THR A N 1
ATOM 1213 C CA . THR A 1 163 ? -3.562 6.290 -1.795 1.00 97.12 163 THR A CA 1
ATOM 1214 C C . THR A 1 163 ? -3.430 6.340 -3.312 1.00 97.12 163 THR A C 1
ATOM 1216 O O . THR A 1 163 ? -2.313 6.416 -3.810 1.00 97.12 163 THR A O 1
ATOM 1219 N N . ALA A 1 164 ? -4.540 6.364 -4.057 1.00 95.19 164 ALA A N 1
ATOM 1220 C CA . ALA A 1 164 ? -4.502 6.438 -5.518 1.00 95.19 164 ALA A CA 1
ATOM 1221 C C . ALA A 1 164 ? -3.756 7.690 -6.016 1.00 95.19 164 ALA A C 1
ATOM 1223 O O . ALA A 1 164 ? -2.998 7.614 -6.981 1.00 95.19 164 ALA A O 1
ATOM 1224 N N . LEU A 1 165 ? -3.909 8.830 -5.331 1.00 95.81 165 LEU A N 1
ATOM 1225 C CA . LEU A 1 165 ? -3.161 10.054 -5.633 1.00 95.81 165 LEU A CA 1
ATOM 1226 C C . LEU A 1 165 ? -1.664 9.929 -5.320 1.00 95.81 165 LEU A C 1
ATOM 1228 O O . LEU A 1 165 ? -0.851 10.392 -6.113 1.00 95.81 165 LEU A O 1
ATOM 1232 N N . ILE A 1 166 ? -1.287 9.302 -4.202 1.00 96.06 166 ILE A N 1
ATOM 1233 C CA . ILE A 1 166 ? 0.121 9.053 -3.840 1.00 96.06 166 ILE A CA 1
ATOM 1234 C C . ILE A 1 166 ? 0.771 8.111 -4.860 1.00 96.06 166 ILE A C 1
ATOM 1236 O O . ILE A 1 166 ? 1.862 8.389 -5.351 1.00 96.06 166 ILE A O 1
ATOM 1240 N N . VAL A 1 167 ? 0.064 7.045 -5.229 1.00 93.50 167 VAL A N 1
ATOM 1241 C CA . VAL A 1 167 ? 0.476 6.050 -6.223 1.00 93.50 167 VAL A CA 1
ATOM 1242 C C . VAL A 1 167 ? 0.601 6.661 -7.623 1.00 93.50 167 VAL A C 1
ATOM 1244 O O . VAL A 1 167 ? 1.577 6.401 -8.321 1.00 93.50 167 VAL A O 1
ATOM 1247 N N . LYS A 1 168 ? -0.327 7.530 -8.045 1.00 91.69 168 LYS A N 1
ATOM 1248 C CA . LYS A 1 168 ? -0.154 8.280 -9.302 1.00 91.69 168 LYS A CA 1
ATOM 1249 C C . LYS A 1 168 ? 0.996 9.282 -9.195 1.00 91.69 168 LYS A C 1
ATOM 1251 O O . LYS A 1 168 ? 1.758 9.465 -10.141 1.00 91.69 168 LYS A O 1
ATOM 1256 N N . GLY A 1 169 ? 1.142 9.922 -8.038 1.00 91.88 169 GLY A N 1
ATOM 1257 C CA . GLY A 1 169 ? 2.234 10.842 -7.746 1.00 91.88 169 GLY A CA 1
ATOM 1258 C C . GLY A 1 169 ? 3.605 10.184 -7.894 1.00 91.88 169 GLY A C 1
ATOM 1259 O O . GLY A 1 169 ? 4.511 10.815 -8.434 1.00 91.88 169 GLY A O 1
ATOM 1260 N N . SER A 1 170 ? 3.756 8.917 -7.490 1.00 90.94 170 SER A N 1
ATOM 1261 C CA . SER A 1 170 ? 5.019 8.189 -7.649 1.00 90.94 170 SER A CA 1
ATOM 1262 C C . SER A 1 170 ? 5.397 7.991 -9.110 1.00 90.94 170 SER A C 1
ATOM 1264 O O . SER A 1 170 ? 6.546 8.214 -9.475 1.00 90.94 170 SER A O 1
ATOM 1266 N N . GLU A 1 171 ? 4.430 7.637 -9.956 1.00 88.44 171 GLU A N 1
ATOM 1267 C CA . GLU A 1 171 ? 4.643 7.523 -11.399 1.00 88.44 171 GLU A CA 1
ATOM 1268 C C . GLU A 1 171 ? 5.054 8.873 -12.001 1.00 88.44 171 GLU A C 1
ATOM 1270 O O . GLU A 1 171 ? 6.062 8.960 -12.698 1.00 88.44 171 GLU A O 1
ATOM 1275 N N . LEU A 1 172 ? 4.322 9.949 -11.683 1.00 88.81 172 LEU A N 1
ATOM 1276 C CA . LEU A 1 172 ? 4.617 11.286 -12.206 1.00 88.81 172 LEU A CA 1
ATOM 1277 C C . LEU A 1 172 ? 6.008 11.775 -11.796 1.00 88.81 172 LEU A C 1
ATOM 1279 O O . LEU A 1 172 ? 6.698 12.387 -12.611 1.00 88.81 172 LEU A O 1
ATOM 1283 N N . LEU A 1 173 ? 6.426 11.510 -10.557 1.00 88.88 173 LEU A N 1
ATOM 1284 C CA . LEU A 1 173 ? 7.748 11.892 -10.062 1.00 88.88 173 LEU A CA 1
ATOM 1285 C C . LEU A 1 173 ? 8.873 11.147 -10.788 1.00 88.88 173 LEU A C 1
ATOM 1287 O O . LEU A 1 173 ? 9.906 11.754 -11.067 1.00 88.88 173 LEU A O 1
ATOM 1291 N N . VAL A 1 174 ? 8.663 9.872 -11.126 1.00 84.38 174 VAL A N 1
ATOM 1292 C CA . VAL A 1 174 ? 9.645 9.062 -11.860 1.00 84.38 174 VAL A CA 1
ATOM 1293 C C . VAL A 1 174 ? 9.695 9.452 -13.338 1.00 84.38 174 VAL A C 1
ATOM 1295 O O . VAL A 1 174 ? 10.778 9.682 -13.868 1.00 84.38 174 VAL A O 1
ATOM 1298 N N . VAL A 1 175 ? 8.543 9.603 -13.999 1.00 84.00 175 VAL A N 1
ATOM 1299 C CA . VAL A 1 175 ? 8.475 9.910 -15.441 1.00 84.00 175 VAL A CA 1
ATOM 1300 C C . VAL A 1 175 ? 8.981 11.315 -15.764 1.00 84.00 175 VAL A C 1
ATOM 1302 O O . VAL A 1 175 ? 9.646 11.508 -16.777 1.00 84.00 175 VAL A O 1
ATOM 1305 N N . ASN A 1 176 ? 8.680 12.309 -14.924 1.00 81.06 176 ASN A N 1
ATOM 1306 C CA . ASN A 1 176 ? 9.025 13.704 -15.219 1.00 81.06 176 ASN A CA 1
ATOM 1307 C C . ASN A 1 176 ? 10.427 14.109 -14.740 1.00 81.06 176 ASN A C 1
ATOM 1309 O O . ASN A 1 176 ? 10.781 15.277 -14.887 1.00 81.06 176 ASN A O 1
ATOM 1313 N N . ALA A 1 177 ? 11.200 13.181 -14.155 1.00 71.25 177 ALA A N 1
ATOM 1314 C CA . ALA A 1 177 ? 12.558 13.415 -13.651 1.00 71.25 177 ALA A CA 1
ATOM 1315 C C . ALA A 1 177 ? 12.699 14.752 -12.895 1.00 71.25 177 ALA A C 1
ATOM 1317 O O . ALA A 1 177 ? 13.643 15.517 -13.112 1.00 71.25 177 ALA A O 1
ATOM 1318 N N . LEU A 1 178 ? 11.718 15.075 -12.041 1.00 72.44 178 LEU A N 1
ATOM 1319 C CA . LEU A 1 178 ? 11.709 16.351 -11.333 1.00 72.44 178 LEU A CA 1
ATOM 1320 C C . LEU A 1 178 ? 12.968 16.454 -10.453 1.00 72.44 178 LEU A C 1
ATOM 1322 O O . LEU A 1 178 ? 13.358 15.461 -9.840 1.00 72.44 178 LEU A O 1
ATOM 1326 N N . PRO A 1 179 ? 13.577 17.645 -10.301 1.00 67.81 179 PRO A N 1
ATOM 1327 C CA . PRO A 1 179 ? 14.787 17.841 -9.491 1.00 67.81 179 PRO A CA 1
ATOM 1328 C C . PRO A 1 179 ? 14.526 17.728 -7.975 1.00 67.81 179 PRO A C 1
ATOM 1330 O O . PRO A 1 179 ? 15.312 18.206 -7.160 1.00 67.81 179 PRO A O 1
ATOM 1333 N N . LEU A 1 180 ? 13.394 17.143 -7.583 1.00 73.12 180 LEU A N 1
ATOM 1334 C CA . LEU A 1 180 ? 12.967 16.979 -6.207 1.00 73.12 180 LEU A CA 1
ATOM 1335 C C . LEU A 1 180 ? 13.149 15.521 -5.778 1.00 73.12 180 LEU A C 1
ATOM 1337 O O . LEU A 1 180 ? 12.849 14.611 -6.553 1.00 73.12 180 LEU A O 1
ATOM 1341 N N . PRO A 1 181 ? 13.572 15.265 -4.530 1.00 86.88 181 PRO A N 1
ATOM 1342 C CA . PRO A 1 181 ? 13.716 13.903 -4.050 1.00 86.88 181 PRO A CA 1
ATOM 1343 C C . PRO A 1 181 ? 12.321 13.278 -3.878 1.00 86.88 181 PRO A C 1
ATOM 1345 O O . PRO A 1 181 ? 11.565 13.632 -2.970 1.00 86.88 181 PRO A O 1
ATOM 1348 N N . ALA A 1 182 ? 11.972 12.344 -4.767 1.00 89.81 182 ALA A N 1
ATOM 1349 C CA . ALA A 1 182 ? 10.639 11.747 -4.840 1.00 89.81 182 ALA A CA 1
ATOM 1350 C C . ALA A 1 182 ? 10.241 11.001 -3.551 1.00 89.81 182 ALA A C 1
ATOM 1352 O O . ALA A 1 182 ? 9.106 11.114 -3.087 1.00 89.81 182 ALA A O 1
ATOM 1353 N N . LEU A 1 183 ? 11.193 10.299 -2.926 1.00 92.12 183 LEU A N 1
ATOM 1354 C CA . LEU A 1 183 ? 10.967 9.527 -1.700 1.00 92.12 183 LEU A CA 1
ATOM 1355 C C . LEU A 1 183 ? 10.479 10.393 -0.519 1.00 92.12 183 LEU A C 1
ATOM 1357 O O . LEU A 1 183 ? 9.400 10.100 -0.000 1.00 92.12 183 LEU A O 1
ATOM 1361 N N . PRO A 1 184 ? 11.183 11.467 -0.095 1.00 93.88 184 PRO A N 1
ATOM 1362 C CA . PRO A 1 184 ? 10.687 12.381 0.935 1.00 93.88 184 PRO A CA 1
ATOM 1363 C C . PRO A 1 184 ? 9.304 12.966 0.647 1.00 93.88 184 PRO A C 1
ATOM 1365 O O . PRO A 1 184 ? 8.502 13.094 1.571 1.00 93.88 184 PRO A O 1
ATOM 1368 N N . ILE A 1 185 ? 9.007 13.306 -0.613 1.00 94.88 185 ILE A N 1
ATOM 1369 C CA . ILE A 1 185 ? 7.704 13.865 -1.001 1.00 94.88 185 ILE A CA 1
ATOM 1370 C C . ILE A 1 185 ? 6.597 12.841 -0.760 1.00 94.88 185 ILE A C 1
ATOM 1372 O O . ILE A 1 185 ? 5.612 13.144 -0.084 1.00 94.88 185 ILE A O 1
ATOM 1376 N N . LEU A 1 186 ? 6.769 11.619 -1.262 1.00 95.75 186 LEU A N 1
ATOM 1377 C CA . LEU A 1 186 ? 5.760 10.573 -1.121 1.00 95.75 186 LEU A CA 1
ATOM 1378 C C . LEU A 1 186 ? 5.615 10.100 0.324 1.00 95.75 186 LEU A C 1
ATOM 1380 O O . LEU A 1 186 ? 4.491 9.913 0.780 1.00 95.75 186 LEU A O 1
ATOM 1384 N N . PHE A 1 187 ? 6.713 9.962 1.076 1.00 96.69 187 PHE A N 1
ATOM 1385 C CA . PHE A 1 187 ? 6.633 9.648 2.505 1.00 96.69 187 PHE A CA 1
ATOM 1386 C C . PHE A 1 187 ? 5.916 10.746 3.286 1.00 96.69 187 PHE A C 1
ATOM 1388 O O . PHE A 1 187 ? 5.118 10.439 4.167 1.00 96.69 187 PHE A O 1
ATOM 1395 N N . SER A 1 188 ? 6.149 12.016 2.949 1.00 97.00 188 SER A N 1
ATOM 1396 C CA . SER A 1 188 ? 5.427 13.129 3.569 1.00 97.00 188 SER A CA 1
ATOM 1397 C C . SER A 1 188 ? 3.935 13.060 3.247 1.00 97.00 188 SER A C 1
ATOM 1399 O O . SER A 1 188 ? 3.113 13.199 4.148 1.00 97.00 188 SER A O 1
ATOM 1401 N N . ALA A 1 189 ? 3.567 12.783 1.993 1.00 97.38 189 ALA A N 1
ATOM 1402 C CA . ALA A 1 189 ? 2.172 12.621 1.591 1.00 97.38 189 ALA A CA 1
ATOM 1403 C C . ALA A 1 189 ? 1.494 11.432 2.298 1.00 97.38 189 ALA A C 1
ATOM 1405 O O . ALA A 1 189 ? 0.394 11.579 2.830 1.00 97.38 189 ALA A O 1
ATOM 1406 N N . ALA A 1 190 ? 2.169 10.284 2.381 1.00 97.94 190 ALA A N 1
ATOM 1407 C CA . ALA A 1 190 ? 1.676 9.094 3.070 1.00 97.94 190 ALA A CA 1
ATOM 1408 C C . ALA A 1 190 ? 1.559 9.314 4.592 1.00 97.94 190 ALA A C 1
ATOM 1410 O O . ALA A 1 190 ? 0.576 8.914 5.218 1.00 97.94 190 ALA A O 1
ATOM 1411 N N . LEU A 1 191 ? 2.508 10.033 5.199 1.00 97.56 191 LEU A N 1
ATOM 1412 C CA . LEU A 1 191 ? 2.430 10.422 6.605 1.00 97.56 191 LEU A CA 1
ATOM 1413 C C . LEU A 1 191 ? 1.261 11.382 6.854 1.00 97.56 191 LEU A C 1
ATOM 1415 O O . LEU A 1 191 ? 0.533 11.209 7.830 1.00 97.56 191 LEU A O 1
ATOM 1419 N N . LEU A 1 192 ? 1.043 12.362 5.972 1.00 96.06 192 LEU A N 1
ATOM 1420 C CA . LEU A 1 192 ? -0.103 13.273 6.044 1.00 96.06 192 LEU A CA 1
ATOM 1421 C C . LEU A 1 192 ? -1.431 12.521 5.908 1.00 96.06 192 LEU A C 1
ATOM 1423 O O . LEU A 1 192 ? -2.357 12.796 6.670 1.00 96.06 192 LEU A O 1
ATOM 1427 N N . GLN A 1 193 ? -1.511 11.538 5.008 1.00 96.19 193 GLN A N 1
ATOM 1428 C CA . GLN A 1 193 ? -2.660 10.640 4.890 1.00 96.19 193 GLN A CA 1
ATOM 1429 C C . GLN A 1 193 ? -2.926 9.911 6.216 1.00 96.19 193 GLN A C 1
ATOM 1431 O O . GLN A 1 193 ? -4.048 9.957 6.726 1.00 96.19 193 GLN A O 1
ATOM 1436 N N . TRP A 1 194 ? -1.905 9.287 6.815 1.00 96.75 194 TRP A N 1
ATOM 1437 C CA . TRP A 1 194 ? -2.048 8.605 8.105 1.00 96.75 194 TRP A CA 1
ATOM 1438 C C . TRP A 1 194 ? -2.473 9.564 9.224 1.00 96.75 194 TRP A C 1
ATOM 1440 O O . TRP A 1 194 ? -3.419 9.261 9.955 1.00 96.75 194 TRP A O 1
ATOM 1450 N N . ILE A 1 195 ? -1.830 10.733 9.339 1.00 95.12 195 ILE A N 1
ATOM 1451 C CA . ILE A 1 195 ? -2.157 11.762 10.339 1.00 95.12 195 ILE A CA 1
ATOM 1452 C C . ILE A 1 195 ? -3.620 12.206 10.212 1.00 95.12 195 ILE A C 1
ATOM 1454 O O . ILE A 1 195 ? -4.304 12.378 11.224 1.00 95.12 195 ILE A O 1
ATOM 1458 N N . ALA A 1 196 ? -4.085 12.428 8.980 1.00 93.38 196 ALA A N 1
ATOM 1459 C CA . ALA A 1 196 ? -5.413 12.959 8.700 1.00 93.38 196 ALA A CA 1
ATOM 1460 C C . ALA A 1 196 ? -6.526 11.922 8.903 1.00 93.38 196 ALA A C 1
ATOM 1462 O O . ALA A 1 196 ? -7.619 12.280 9.340 1.00 93.38 196 ALA A O 1
ATOM 1463 N N . LEU A 1 197 ? -6.268 10.651 8.578 1.00 92.75 197 LEU A N 1
ATOM 1464 C CA . LEU A 1 197 ? -7.314 9.632 8.463 1.00 92.75 197 LEU A CA 1
ATOM 1465 C C . LEU A 1 197 ? -7.309 8.591 9.578 1.00 92.75 197 LEU A C 1
ATOM 1467 O O . LEU A 1 197 ? -8.344 7.956 9.801 1.00 92.75 197 LEU A O 1
ATOM 1471 N N . ASP A 1 198 ? -6.196 8.391 10.282 1.00 91.94 198 ASP A N 1
ATOM 1472 C CA . ASP A 1 198 ? -6.075 7.362 11.315 1.00 91.94 198 ASP A CA 1
ATOM 1473 C C . ASP A 1 198 ? -5.430 7.881 12.605 1.00 91.94 198 ASP A C 1
ATOM 1475 O O . ASP A 1 198 ? -6.075 7.918 13.658 1.00 91.94 198 ASP A O 1
ATOM 1479 N N . GLY A 1 199 ? -4.166 8.297 12.523 1.00 92.12 199 GLY A N 1
ATOM 1480 C CA . GLY A 1 199 ? -3.400 8.850 13.637 1.00 92.12 199 GLY A CA 1
ATOM 1481 C C . GLY A 1 199 ? -3.046 7.851 14.746 1.00 92.12 199 GLY A C 1
ATOM 1482 O O . GLY A 1 199 ? -2.478 8.253 15.759 1.00 92.12 199 GLY A O 1
ATOM 1483 N N . ALA A 1 200 ? -3.363 6.559 14.619 1.00 93.00 200 ALA A N 1
ATOM 1484 C CA . ALA A 1 200 ? -2.988 5.547 15.609 1.00 93.00 200 ALA A CA 1
ATOM 1485 C C . ALA A 1 200 ? -1.505 5.154 15.488 1.00 93.00 200 ALA A C 1
ATOM 1487 O O . ALA A 1 200 ? -1.022 4.843 14.402 1.00 93.00 200 ALA A O 1
ATOM 1488 N N . TYR A 1 201 ? -0.765 5.119 16.602 1.00 95.06 201 TYR A N 1
ATOM 1489 C CA . TYR A 1 201 ? 0.669 4.785 16.558 1.00 95.06 201 TYR A CA 1
ATOM 1490 C C . TYR A 1 201 ? 0.935 3.338 16.135 1.00 95.06 201 TYR A C 1
ATOM 1492 O O . TYR A 1 201 ? 1.946 3.057 15.498 1.00 95.06 201 TYR A O 1
ATOM 1500 N N . SER A 1 202 ? 0.023 2.416 16.449 1.00 95.06 202 SER A N 1
ATOM 1501 C CA . SER A 1 202 ? 0.125 1.025 16.004 1.00 95.06 202 SER A CA 1
ATOM 1502 C C . SER A 1 202 ? 0.057 0.897 14.486 1.00 95.06 202 SER A C 1
ATOM 1504 O O . SER A 1 202 ? 0.802 0.112 13.905 1.00 95.06 202 SER A O 1
ATOM 1506 N N . THR A 1 203 ? -0.789 1.688 13.828 1.00 95.25 203 THR A N 1
ATOM 1507 C CA . THR A 1 203 ? -0.907 1.674 12.368 1.00 95.25 203 THR A CA 1
ATOM 1508 C C . THR A 1 203 ? 0.216 2.456 11.705 1.00 95.25 203 THR A C 1
ATOM 1510 O O . THR A 1 203 ? 0.662 2.040 10.644 1.00 95.25 203 THR A O 1
ATOM 1513 N N . LEU A 1 204 ? 0.765 3.486 12.363 1.00 96.88 204 LEU A N 1
ATOM 1514 C CA . LEU A 1 204 ? 2.018 4.117 11.936 1.00 96.88 204 LEU A CA 1
ATOM 1515 C C . LEU A 1 204 ? 3.175 3.117 11.935 1.00 96.88 204 LEU A C 1
ATOM 1517 O O . LEU A 1 204 ? 3.875 2.985 10.939 1.00 96.88 204 LEU A O 1
ATOM 1521 N N . ALA A 1 205 ? 3.369 2.398 13.043 1.00 97.06 205 ALA A N 1
ATOM 1522 C CA . ALA A 1 205 ? 4.430 1.402 13.162 1.00 97.06 205 ALA A CA 1
ATOM 1523 C C . ALA A 1 205 ? 4.276 0.293 12.113 1.00 97.06 205 ALA A C 1
ATOM 1525 O O . ALA A 1 205 ? 5.257 -0.118 11.491 1.00 97.06 205 ALA A O 1
ATOM 1526 N N . LEU A 1 206 ? 3.038 -0.154 11.879 1.00 97.69 206 LEU A N 1
ATOM 1527 C CA . LEU A 1 206 ? 2.737 -1.117 10.829 1.00 97.69 206 LEU A CA 1
ATOM 1528 C C . LEU A 1 206 ? 3.055 -0.558 9.436 1.00 97.69 206 LEU A C 1
ATOM 1530 O O . LEU A 1 206 ? 3.735 -1.233 8.672 1.00 97.69 206 LEU A O 1
ATOM 1534 N N . ALA A 1 207 ? 2.624 0.665 9.120 1.00 98.00 207 ALA A N 1
ATOM 1535 C CA . ALA A 1 207 ? 2.857 1.297 7.822 1.00 98.00 207 ALA A CA 1
ATOM 1536 C C . ALA A 1 207 ? 4.350 1.532 7.546 1.00 98.00 207 ALA A C 1
ATOM 1538 O O . ALA A 1 207 ? 4.810 1.267 6.441 1.00 98.00 207 ALA A O 1
ATOM 1539 N N . LEU A 1 208 ? 5.127 1.934 8.558 1.00 97.69 208 LEU A N 1
ATOM 1540 C CA . LEU A 1 208 ? 6.591 2.046 8.471 1.00 97.69 208 LEU A CA 1
ATOM 1541 C C . LEU A 1 208 ? 7.273 0.688 8.272 1.00 97.69 208 LEU A C 1
ATOM 1543 O O . LEU A 1 208 ? 8.278 0.581 7.577 1.00 97.69 208 LEU A O 1
ATOM 1547 N N . THR A 1 209 ? 6.737 -0.367 8.884 1.00 97.19 209 THR A N 1
ATOM 1548 C CA . THR A 1 209 ? 7.270 -1.721 8.699 1.00 97.19 209 THR A CA 1
ATOM 1549 C C . THR A 1 209 ? 6.964 -2.220 7.288 1.00 97.19 209 THR A C 1
ATOM 1551 O O . THR A 1 209 ? 7.843 -2.741 6.602 1.00 97.19 209 THR A O 1
ATOM 1554 N N . LEU A 1 210 ? 5.729 -2.031 6.820 1.00 97.44 210 LEU A N 1
ATOM 1555 C CA . LEU A 1 210 ? 5.292 -2.463 5.495 1.00 97.44 210 LEU A CA 1
ATOM 1556 C C . LEU A 1 210 ? 5.837 -1.585 4.366 1.00 97.44 210 LEU A C 1
ATOM 1558 O O . LEU A 1 210 ? 5.959 -2.085 3.255 1.00 97.44 210 LEU A O 1
ATOM 1562 N N . SER A 1 211 ? 6.281 -0.351 4.624 1.00 96.62 211 SER A N 1
ATOM 1563 C CA . SER A 1 211 ? 7.024 0.422 3.619 1.00 96.62 211 SER A CA 1
ATOM 1564 C C . SER A 1 211 ? 8.381 -0.199 3.269 1.00 96.62 211 SER A C 1
ATOM 1566 O O . SER A 1 211 ? 8.966 0.150 2.249 1.00 96.62 211 SER A O 1
ATOM 1568 N N . VAL A 1 212 ? 8.884 -1.121 4.095 1.00 94.88 212 VAL A N 1
ATOM 1569 C CA . VAL A 1 212 ? 10.087 -1.915 3.808 1.00 94.88 212 VAL A CA 1
ATOM 1570 C C . VAL A 1 212 ? 9.716 -3.346 3.419 1.00 94.88 212 VAL A C 1
ATOM 1572 O O . VAL A 1 212 ? 10.141 -3.849 2.384 1.00 94.88 212 VAL A O 1
ATOM 1575 N N . LEU A 1 213 ? 8.892 -4.018 4.226 1.00 95.19 213 LEU A N 1
ATOM 1576 C CA . LEU A 1 213 ? 8.564 -5.429 3.998 1.00 95.19 213 LEU A CA 1
ATOM 1577 C C . LEU A 1 213 ? 7.599 -5.655 2.831 1.00 95.19 213 LEU A C 1
ATOM 1579 O O . LEU A 1 213 ? 7.623 -6.728 2.238 1.00 95.19 213 LEU A O 1
ATOM 1583 N N . GLY A 1 214 ? 6.764 -4.669 2.504 1.00 95.44 214 GLY A N 1
ATOM 1584 C CA . GLY A 1 214 ? 5.841 -4.720 1.373 1.00 95.44 214 GLY A CA 1
ATOM 1585 C C . GLY A 1 214 ? 6.579 -4.941 0.054 1.00 95.44 214 GLY A C 1
ATOM 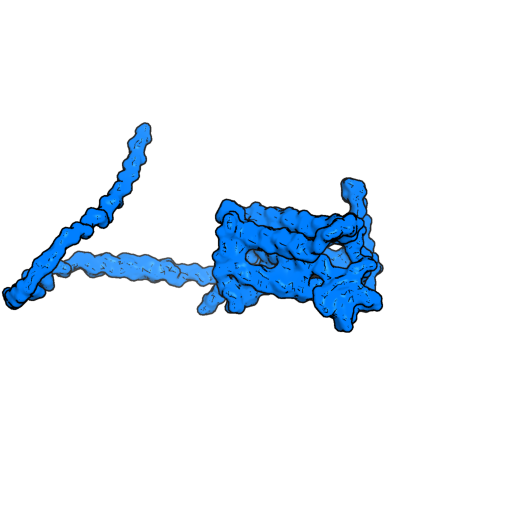1586 O O . GLY A 1 214 ? 6.393 -6.001 -0.538 1.00 95.44 214 GLY A O 1
ATOM 1587 N N . PRO A 1 215 ? 7.500 -4.046 -0.346 1.00 94.94 215 PRO A N 1
ATOM 1588 C CA . PRO A 1 215 ? 8.303 -4.250 -1.551 1.00 94.94 215 PRO A CA 1
ATOM 1589 C C . PRO A 1 215 ? 9.108 -5.556 -1.513 1.00 94.94 215 PRO A C 1
ATOM 1591 O O . PRO A 1 215 ? 9.135 -6.307 -2.481 1.00 94.94 215 PRO A O 1
ATOM 1594 N N . ILE A 1 216 ? 9.706 -5.901 -0.363 1.00 95.19 216 ILE A N 1
ATOM 1595 C CA . ILE A 1 216 ? 10.452 -7.164 -0.211 1.00 95.19 216 ILE A CA 1
ATOM 1596 C C . ILE A 1 216 ? 9.556 -8.382 -0.480 1.00 95.19 216 ILE A C 1
ATOM 1598 O O . ILE A 1 216 ? 10.025 -9.367 -1.053 1.00 95.19 216 ILE A O 1
ATOM 1602 N N . SER A 1 217 ? 8.271 -8.322 -0.119 1.00 95.44 217 SER A N 1
ATOM 1603 C CA . SER A 1 217 ? 7.320 -9.415 -0.351 1.00 95.44 217 SER A CA 1
ATOM 1604 C C . SER A 1 217 ? 7.051 -9.702 -1.832 1.00 95.44 217 SER A C 1
ATOM 1606 O O . SER A 1 217 ? 6.582 -10.792 -2.152 1.00 95.44 217 SER A O 1
ATOM 1608 N N . GLU A 1 218 ? 7.401 -8.783 -2.737 1.00 95.06 218 GLU A N 1
ATOM 1609 C CA . GLU A 1 218 ? 7.312 -8.997 -4.184 1.00 95.06 218 GLU A CA 1
ATOM 1610 C C . GLU A 1 218 ? 8.452 -9.876 -4.722 1.00 95.06 218 GLU A C 1
ATOM 1612 O O . GLU A 1 218 ? 8.305 -10.501 -5.770 1.00 95.06 218 GLU A O 1
ATOM 1617 N N . THR A 1 219 ? 9.570 -9.985 -3.993 1.00 94.94 219 THR A N 1
ATOM 1618 C CA . THR A 1 219 ? 10.793 -10.683 -4.435 1.00 94.94 219 THR A CA 1
ATOM 1619 C C . THR A 1 219 ? 10.551 -12.096 -4.983 1.00 94.94 219 THR A C 1
ATOM 1621 O O . THR A 1 219 ? 11.100 -12.410 -6.039 1.00 94.94 219 THR A O 1
ATOM 1624 N N . PRO A 1 220 ? 9.731 -12.965 -4.354 1.00 95.44 220 PRO A N 1
ATOM 1625 C CA . PRO A 1 220 ? 9.454 -14.286 -4.912 1.00 95.44 220 PRO A CA 1
ATOM 1626 C C . PRO A 1 220 ? 8.826 -14.224 -6.309 1.00 95.44 220 PRO A C 1
ATOM 1628 O O . PRO A 1 220 ? 9.159 -15.042 -7.157 1.00 95.44 220 PRO A O 1
ATOM 1631 N N . PHE A 1 221 ? 7.956 -13.247 -6.573 1.00 95.94 221 PHE A N 1
ATOM 1632 C CA . PHE A 1 221 ? 7.305 -13.075 -7.872 1.00 95.94 221 PHE A CA 1
ATOM 1633 C C . PHE A 1 221 ? 8.262 -12.513 -8.925 1.00 95.94 221 PHE A C 1
ATOM 1635 O O . PHE A 1 221 ? 8.218 -12.956 -10.072 1.00 95.94 221 PHE A O 1
ATOM 1642 N N . LEU A 1 222 ? 9.165 -11.611 -8.528 1.00 94.81 222 LEU A N 1
ATOM 1643 C CA . LEU A 1 222 ? 10.245 -11.115 -9.388 1.00 94.81 222 LEU A CA 1
ATOM 1644 C C . LEU A 1 222 ? 11.180 -12.259 -9.816 1.00 94.81 222 LEU A C 1
ATOM 1646 O O . LEU A 1 222 ? 11.418 -12.467 -11.003 1.00 94.81 222 LEU A O 1
ATOM 1650 N N . CYS A 1 223 ? 11.622 -13.083 -8.858 1.00 94.69 223 CYS A N 1
ATOM 1651 C CA . CYS A 1 223 ? 12.466 -14.255 -9.120 1.00 94.69 223 CYS A CA 1
ATOM 1652 C C . CYS A 1 223 ? 11.776 -15.324 -9.980 1.00 94.69 223 CYS A C 1
ATOM 1654 O O . CYS A 1 223 ? 12.448 -16.089 -10.666 1.00 94.69 223 CYS A O 1
ATOM 1656 N N . LEU A 1 224 ? 10.444 -15.402 -9.926 1.00 95.81 224 LEU A N 1
ATOM 1657 C CA . LEU A 1 224 ? 9.637 -16.291 -10.763 1.00 95.81 224 LEU A CA 1
ATOM 1658 C C . LEU A 1 224 ? 9.264 -15.664 -12.113 1.00 95.81 224 LEU A C 1
ATOM 1660 O O . LEU A 1 224 ? 8.463 -16.249 -12.839 1.00 95.81 224 LEU A O 1
ATOM 1664 N N . HIS A 1 225 ? 9.814 -14.492 -12.448 1.00 94.44 225 HIS A N 1
ATOM 1665 C CA . HIS A 1 225 ? 9.516 -13.760 -13.679 1.00 94.44 225 HIS A CA 1
ATOM 1666 C C . HIS A 1 225 ? 8.012 -13.524 -13.876 1.00 94.44 225 HIS A C 1
ATOM 1668 O O . HIS A 1 225 ? 7.480 -13.666 -14.974 1.00 94.44 225 HIS A O 1
ATOM 1674 N N . CYS A 1 226 ? 7.295 -13.206 -12.795 1.00 95.81 226 CYS A N 1
ATOM 1675 C CA . CYS A 1 226 ? 5.898 -12.791 -12.897 1.00 95.81 226 CYS A CA 1
ATOM 1676 C C . CYS A 1 226 ? 5.793 -11.341 -13.394 1.00 95.81 226 CYS A C 1
ATOM 1678 O O . CYS A 1 226 ? 4.876 -11.003 -14.147 1.00 95.81 226 CYS A O 1
ATOM 1680 N N . TRP A 1 227 ? 6.733 -10.498 -12.969 1.00 95.25 227 TRP A N 1
ATOM 1681 C CA . TRP A 1 227 ? 6.921 -9.118 -13.402 1.00 95.25 227 TRP A CA 1
ATOM 1682 C C . TRP A 1 227 ? 8.330 -8.637 -13.051 1.00 95.25 227 TRP A C 1
ATOM 1684 O O . TRP A 1 227 ? 9.042 -9.299 -12.294 1.00 95.25 227 TRP A O 1
ATOM 1694 N N . HIS A 1 228 ? 8.715 -7.466 -13.559 1.00 93.75 228 HIS A N 1
ATOM 1695 C CA . HIS A 1 228 ? 9.958 -6.789 -13.195 1.00 93.75 228 HIS A CA 1
ATOM 1696 C C . HIS A 1 228 ? 9.813 -5.261 -13.198 1.00 93.75 228 HIS A C 1
ATOM 1698 O O . HIS A 1 228 ? 8.989 -4.691 -13.917 1.00 93.75 228 HIS A O 1
ATOM 1704 N N . TYR A 1 229 ? 10.641 -4.589 -12.392 1.00 92.62 229 TYR A N 1
ATOM 1705 C CA . TYR A 1 229 ? 10.754 -3.130 -12.394 1.00 92.62 229 TYR A CA 1
ATOM 1706 C C . TYR A 1 229 ? 11.652 -2.653 -13.538 1.00 92.62 229 TYR A C 1
ATOM 1708 O O . TYR A 1 229 ? 12.704 -3.235 -13.800 1.00 92.62 229 TYR A O 1
ATOM 1716 N N . ILE A 1 230 ? 11.262 -1.554 -14.189 1.00 90.81 230 ILE A N 1
ATOM 1717 C CA . ILE A 1 230 ? 11.989 -0.991 -15.342 1.00 90.81 230 ILE A CA 1
ATOM 1718 C C . ILE A 1 230 ? 13.272 -0.270 -14.893 1.00 90.81 230 ILE A C 1
ATOM 1720 O O . ILE A 1 230 ? 14.262 -0.211 -15.619 1.00 90.81 230 ILE A O 1
ATOM 1724 N N . SER A 1 231 ? 13.275 0.299 -13.686 1.00 88.19 231 SER A N 1
ATOM 1725 C CA . SER A 1 231 ? 14.420 1.030 -13.124 1.00 88.19 231 SER A CA 1
ATOM 1726 C C . SER A 1 231 ? 14.541 0.777 -11.618 1.00 88.19 231 SER A C 1
ATOM 1728 O O . SER A 1 231 ? 14.185 1.642 -10.821 1.00 88.19 231 SER A O 1
ATOM 1730 N N . PRO A 1 232 ? 14.986 -0.426 -11.210 1.00 91.19 232 PRO A N 1
ATOM 1731 C CA . PRO A 1 232 ? 15.096 -0.780 -9.801 1.00 91.19 232 PRO A CA 1
ATOM 1732 C C . PRO A 1 232 ? 16.235 -0.018 -9.114 1.00 91.19 232 PRO A C 1
ATOM 1734 O O . PRO A 1 232 ? 17.352 0.041 -9.621 1.00 91.19 232 PRO A O 1
ATOM 1737 N N . ASP A 1 233 ? 15.960 0.542 -7.940 1.00 90.94 233 ASP A N 1
ATOM 1738 C CA . ASP A 1 233 ? 16.844 1.427 -7.175 1.00 90.94 233 ASP A CA 1
ATOM 1739 C C . ASP A 1 233 ? 16.680 1.262 -5.646 1.00 90.94 233 ASP A C 1
ATOM 1741 O O . ASP A 1 233 ? 16.954 2.183 -4.877 1.00 90.94 233 ASP A O 1
ATOM 1745 N N . TYR A 1 234 ? 16.236 0.084 -5.185 1.00 89.69 234 TYR A N 1
ATOM 1746 C CA . TYR A 1 234 ? 15.816 -0.162 -3.798 1.00 89.69 234 TYR A CA 1
ATOM 1747 C C . TYR A 1 234 ? 16.914 0.013 -2.736 1.00 89.69 234 TYR A C 1
ATOM 1749 O O . TYR A 1 234 ? 17.565 -0.934 -2.295 1.00 89.69 234 TYR A O 1
ATOM 1757 N N . TRP A 1 235 ? 17.111 1.237 -2.261 1.00 83.06 235 TRP A N 1
ATOM 1758 C CA . TRP A 1 235 ? 18.017 1.555 -1.159 1.00 83.06 235 TRP A CA 1
ATOM 1759 C C . TRP A 1 235 ? 17.338 1.332 0.212 1.00 83.06 235 TRP A C 1
ATOM 1761 O O . TRP A 1 235 ? 16.168 1.684 0.364 1.00 83.06 235 TRP A O 1
ATOM 1771 N N . PRO A 1 236 ? 18.029 0.786 1.239 1.00 82.31 236 PRO A N 1
ATOM 1772 C CA . PRO A 1 236 ? 19.462 0.470 1.308 1.00 82.31 236 PRO A CA 1
ATOM 1773 C C . PRO A 1 236 ? 19.845 -0.943 0.845 1.00 82.31 236 PRO A C 1
ATOM 1775 O O . PRO A 1 236 ? 21.026 -1.279 0.845 1.00 82.31 236 PRO A O 1
ATOM 1778 N N . LEU A 1 237 ? 18.884 -1.782 0.457 1.00 88.06 237 LEU A N 1
ATOM 1779 C CA . LEU A 1 237 ? 19.132 -3.198 0.155 1.00 88.06 237 LEU A CA 1
ATOM 1780 C C . LEU A 1 237 ? 19.608 -3.456 -1.288 1.00 88.06 237 LEU A C 1
ATOM 1782 O O . LEU A 1 237 ? 19.753 -4.605 -1.706 1.00 88.06 237 LEU A O 1
ATOM 1786 N N . ALA A 1 238 ? 19.907 -2.401 -2.044 1.00 88.00 238 ALA A N 1
ATOM 1787 C CA . ALA A 1 238 ? 20.359 -2.498 -3.424 1.00 88.00 238 ALA A CA 1
ATOM 1788 C C . ALA A 1 238 ? 21.619 -3.370 -3.555 1.00 88.00 238 ALA A C 1
ATOM 1790 O O . ALA A 1 238 ? 21.720 -4.186 -4.469 1.00 88.00 238 ALA A O 1
ATOM 1791 N N . SER A 1 239 ? 22.545 -3.255 -2.596 1.00 87.50 239 SER A N 1
ATOM 1792 C CA . SER A 1 239 ? 23.807 -4.005 -2.566 1.00 87.50 239 SER A CA 1
ATOM 1793 C C . SER A 1 239 ? 23.657 -5.486 -2.211 1.00 87.50 239 SER A C 1
ATOM 1795 O O . SER A 1 239 ? 24.584 -6.253 -2.452 1.00 87.50 239 SER A O 1
ATOM 1797 N N . VAL A 1 240 ? 22.510 -5.907 -1.666 1.00 89.56 240 VAL A N 1
ATOM 1798 C CA . VAL A 1 240 ? 22.236 -7.310 -1.305 1.00 89.56 240 VAL A CA 1
ATOM 1799 C C . VAL A 1 240 ? 21.344 -8.015 -2.329 1.00 89.56 240 VAL A C 1
ATOM 1801 O O . VAL A 1 240 ? 20.709 -9.019 -2.021 1.00 89.56 240 VAL A O 1
ATOM 1804 N N . GLY A 1 241 ? 21.300 -7.497 -3.560 1.00 89.19 241 GLY A N 1
ATOM 1805 C CA . GLY A 1 241 ? 20.583 -8.123 -4.669 1.00 89.19 241 GLY A CA 1
ATOM 1806 C C . GLY A 1 241 ? 19.150 -7.632 -4.863 1.00 89.19 241 GLY A C 1
ATOM 1807 O O . GLY A 1 241 ? 18.403 -8.294 -5.571 1.00 89.19 241 GLY A O 1
ATOM 1808 N N . LEU A 1 242 ? 18.761 -6.487 -4.293 1.00 91.94 242 LEU A N 1
ATOM 1809 C CA . LEU A 1 242 ? 17.461 -5.844 -4.570 1.00 91.94 242 LEU A CA 1
ATOM 1810 C C . LEU A 1 242 ? 17.584 -4.581 -5.446 1.00 91.94 242 LEU A C 1
ATOM 1812 O O . LEU A 1 242 ? 16.619 -3.840 -5.612 1.00 91.94 242 LEU A O 1
ATOM 1816 N N . GLY A 1 243 ? 18.774 -4.316 -5.992 1.00 89.56 243 GLY A N 1
ATOM 1817 C CA . GLY A 1 243 ? 19.083 -3.131 -6.799 1.00 89.56 243 GLY A CA 1
ATOM 1818 C C . GLY A 1 243 ? 19.164 -3.386 -8.313 1.00 89.56 243 GLY A C 1
ATOM 1819 O O . GLY A 1 243 ? 18.727 -4.436 -8.794 1.00 89.56 243 GLY A O 1
ATOM 1820 N N . PRO A 1 244 ? 19.756 -2.437 -9.067 1.00 89.31 244 PRO A N 1
ATOM 1821 C CA . PRO A 1 244 ? 19.975 -2.549 -10.508 1.00 89.31 244 PRO A CA 1
ATOM 1822 C C . PRO A 1 244 ? 20.662 -3.852 -10.928 1.00 89.31 244 PRO A C 1
ATOM 1824 O O . PRO A 1 244 ? 21.631 -4.282 -10.307 1.00 89.31 244 PRO A O 1
ATOM 1827 N N . GLY A 1 245 ? 20.184 -4.457 -12.019 1.00 85.38 245 GLY A N 1
ATOM 1828 C CA . GLY A 1 245 ? 20.782 -5.661 -12.610 1.00 85.38 245 GLY A CA 1
ATOM 1829 C C . GLY A 1 245 ? 20.466 -6.975 -11.886 1.00 85.38 245 GLY A C 1
ATOM 1830 O O . GLY A 1 245 ? 20.923 -8.026 -12.328 1.00 85.38 245 GLY A O 1
ATOM 1831 N N . SER A 1 246 ? 19.681 -6.942 -10.805 1.00 90.50 246 SER A N 1
ATOM 1832 C CA . SER A 1 246 ? 19.203 -8.150 -10.129 1.00 90.50 246 SER A CA 1
ATOM 1833 C C . SER A 1 246 ? 17.872 -8.644 -10.714 1.00 90.50 246 SER A C 1
ATOM 1835 O O . SER A 1 246 ? 16.994 -7.817 -10.970 1.00 90.50 246 SER A O 1
ATOM 1837 N N . PRO A 1 247 ? 17.648 -9.971 -10.833 1.00 88.50 247 PRO A N 1
ATOM 1838 C CA . PRO A 1 247 ? 16.321 -10.524 -11.131 1.00 88.50 247 PRO A CA 1
ATOM 1839 C C . PRO A 1 247 ? 15.286 -10.222 -10.032 1.00 88.50 247 PRO A C 1
ATOM 1841 O O . PRO A 1 247 ? 14.092 -10.315 -10.276 1.00 88.50 247 PRO A O 1
ATOM 1844 N N . ALA A 1 248 ? 15.742 -9.839 -8.837 1.00 92.00 248 ALA A N 1
ATOM 1845 C CA . ALA A 1 248 ? 14.930 -9.402 -7.704 1.00 92.00 248 ALA A CA 1
ATOM 1846 C C . ALA A 1 248 ? 14.962 -7.873 -7.507 1.00 92.00 248 ALA A C 1
ATOM 1848 O O . ALA A 1 248 ? 14.735 -7.381 -6.402 1.00 92.00 248 ALA A O 1
ATOM 1849 N N . GLY A 1 249 ? 15.311 -7.112 -8.549 1.00 93.31 249 GLY A N 1
ATOM 1850 C CA . GLY A 1 249 ? 15.398 -5.657 -8.478 1.00 93.31 249 GLY A CA 1
ATOM 1851 C C . GLY A 1 249 ? 14.057 -5.019 -8.106 1.00 93.31 249 GLY A C 1
ATOM 1852 O O . GLY A 1 249 ? 13.056 -5.241 -8.783 1.00 93.31 249 GLY A O 1
ATOM 1853 N N . LEU A 1 250 ? 14.054 -4.195 -7.058 1.00 93.25 250 LEU A N 1
ATOM 1854 C CA . LEU A 1 250 ? 12.889 -3.454 -6.570 1.00 93.25 250 LEU A CA 1
ATOM 1855 C C . LEU A 1 250 ? 13.063 -1.949 -6.815 1.00 93.25 250 LEU A C 1
ATOM 1857 O O . LEU A 1 250 ? 14.187 -1.455 -6.908 1.00 93.25 250 LEU A O 1
ATOM 1861 N N . ALA A 1 251 ? 11.965 -1.196 -6.865 1.00 92.19 251 ALA A N 1
ATOM 1862 C CA . ALA A 1 251 ? 12.003 0.268 -6.897 1.00 92.19 251 ALA A CA 1
ATOM 1863 C C . ALA A 1 251 ? 11.761 0.845 -5.496 1.00 92.19 251 ALA A C 1
ATOM 1865 O O . ALA A 1 251 ? 10.761 0.530 -4.858 1.00 92.19 251 ALA A O 1
ATOM 1866 N N . ALA A 1 252 ? 12.645 1.712 -4.997 1.00 92.44 252 ALA A N 1
ATOM 1867 C CA . ALA A 1 252 ? 12.523 2.316 -3.665 1.00 92.44 252 ALA A CA 1
ATOM 1868 C C . ALA A 1 252 ? 11.204 3.090 -3.501 1.00 92.44 252 ALA A C 1
ATOM 1870 O O . ALA A 1 252 ? 10.645 3.179 -2.404 1.00 92.44 252 ALA A O 1
ATOM 1871 N N . ILE A 1 253 ? 10.691 3.627 -4.611 1.00 92.25 253 ILE A N 1
ATOM 1872 C CA . ILE A 1 253 ? 9.466 4.423 -4.681 1.00 92.25 253 ILE A CA 1
ATOM 1873 C C . ILE A 1 253 ? 8.207 3.663 -4.234 1.00 92.25 253 ILE A C 1
ATOM 1875 O O . ILE A 1 253 ? 7.210 4.285 -3.857 1.00 92.25 253 ILE A O 1
ATOM 1879 N N . THR A 1 254 ? 8.241 2.328 -4.224 1.00 93.44 254 THR A N 1
ATOM 1880 C CA . THR A 1 254 ? 7.102 1.512 -3.789 1.00 93.44 254 THR A CA 1
ATOM 1881 C C . THR A 1 254 ? 6.944 1.509 -2.273 1.00 93.44 254 THR A C 1
ATOM 1883 O O . THR A 1 254 ? 5.834 1.329 -1.777 1.00 93.44 254 THR A O 1
ATOM 1886 N N . GLY A 1 255 ? 7.997 1.815 -1.507 1.00 95.12 255 GLY A N 1
ATOM 1887 C CA . GLY A 1 255 ? 7.927 1.882 -0.046 1.00 95.12 255 GLY A CA 1
ATOM 1888 C C . GLY A 1 255 ? 6.858 2.856 0.476 1.00 95.12 255 GLY A C 1
ATOM 1889 O O . GLY A 1 255 ? 5.950 2.429 1.197 1.00 95.12 255 GLY A O 1
ATOM 1890 N N . PRO A 1 256 ? 6.884 4.146 0.089 1.00 96.25 256 PRO A N 1
ATOM 1891 C CA . PRO A 1 256 ? 5.804 5.087 0.394 1.00 96.25 256 PRO A CA 1
ATOM 1892 C C . PRO A 1 256 ? 4.412 4.625 -0.066 1.00 96.25 256 PRO A C 1
ATOM 1894 O O . PRO A 1 256 ? 3.419 4.908 0.603 1.00 96.25 256 PRO A O 1
ATOM 1897 N N . CYS A 1 257 ? 4.324 3.898 -1.183 1.00 95.69 257 CYS A N 1
ATOM 1898 C CA . CYS A 1 257 ? 3.055 3.375 -1.691 1.00 95.69 257 CYS A CA 1
ATOM 1899 C C . CYS A 1 257 ? 2.497 2.288 -0.762 1.00 95.69 257 CYS A C 1
ATOM 1901 O O . CYS A 1 257 ? 1.332 2.351 -0.379 1.00 95.69 257 CYS A O 1
ATOM 1903 N N . TYR A 1 258 ? 3.335 1.357 -0.295 1.00 97.19 258 TYR A N 1
ATOM 1904 C CA . TYR A 1 258 ? 2.945 0.366 0.714 1.00 97.19 258 TYR A CA 1
ATOM 1905 C C . TYR A 1 258 ? 2.560 0.997 2.057 1.00 97.19 258 TYR A C 1
ATOM 1907 O O . TYR A 1 258 ? 1.655 0.499 2.733 1.00 97.19 258 TYR A O 1
ATOM 1915 N N . PHE A 1 259 ? 3.188 2.113 2.441 1.00 98.31 259 PHE A N 1
ATOM 1916 C CA . PHE A 1 259 ? 2.750 2.892 3.602 1.00 98.31 259 PHE A CA 1
ATOM 1917 C C . PHE A 1 259 ? 1.301 3.378 3.417 1.00 98.31 259 PHE A C 1
ATOM 1919 O O . PHE A 1 259 ? 0.454 3.183 4.295 1.00 98.31 259 PHE A O 1
ATOM 1926 N N . ALA A 1 260 ? 1.010 4.006 2.275 1.00 97.88 260 ALA A N 1
ATOM 1927 C CA . ALA A 1 260 ? -0.315 4.534 1.953 1.00 97.88 260 ALA A CA 1
ATOM 1928 C C . ALA A 1 260 ? -1.375 3.417 1.891 1.00 97.88 260 ALA A C 1
ATOM 1930 O O . ALA A 1 260 ? -2.402 3.500 2.570 1.00 97.88 260 ALA A O 1
ATOM 1931 N N . VAL A 1 261 ? -1.063 2.316 1.196 1.00 97.00 261 VAL A N 1
ATOM 1932 C CA . VAL A 1 261 ? -1.907 1.109 1.110 1.00 97.00 261 VAL A CA 1
ATOM 1933 C C . VAL A 1 261 ? -2.187 0.518 2.490 1.00 97.00 261 VAL A C 1
ATOM 1935 O O . VAL A 1 261 ? -3.303 0.102 2.784 1.00 97.00 261 VAL A O 1
ATOM 1938 N N . THR A 1 262 ? -1.212 0.533 3.401 1.00 98.00 262 THR A N 1
ATOM 1939 C CA . THR A 1 262 ? -1.451 0.081 4.780 1.00 98.00 262 THR A CA 1
ATOM 1940 C C . THR A 1 262 ? -2.538 0.913 5.462 1.00 98.00 262 THR A C 1
ATOM 1942 O O . THR A 1 262 ? -3.410 0.366 6.141 1.00 98.00 262 THR A O 1
ATOM 1945 N N . THR A 1 263 ? -2.518 2.233 5.267 1.00 96.75 263 THR A N 1
ATOM 1946 C CA . THR A 1 263 ? -3.516 3.142 5.848 1.00 96.75 263 THR A CA 1
ATOM 1947 C C . THR A 1 263 ? -4.903 2.904 5.249 1.00 96.75 263 THR A C 1
ATOM 1949 O O . THR A 1 263 ? -5.889 2.854 5.994 1.00 96.75 263 THR A O 1
ATOM 1952 N N . ASP A 1 264 ? -5.002 2.702 3.931 1.00 96.50 264 ASP A N 1
ATOM 1953 C CA . ASP A 1 264 ? -6.292 2.418 3.297 1.00 96.50 264 ASP A CA 1
ATOM 1954 C C . ASP A 1 264 ? -6.858 1.043 3.647 1.00 96.50 264 ASP A C 1
ATOM 1956 O O . ASP A 1 264 ? -8.047 0.954 3.958 1.00 96.50 264 ASP A O 1
ATOM 1960 N N . ALA A 1 265 ? -6.031 -0.001 3.723 1.00 97.81 265 ALA A N 1
ATOM 1961 C CA . ALA A 1 265 ? -6.482 -1.348 4.038 1.00 97.81 265 ALA A CA 1
ATOM 1962 C C . ALA A 1 265 ? -7.061 -1.395 5.456 1.00 97.81 265 ALA A C 1
ATOM 1964 O O . ALA A 1 265 ? -8.106 -2.004 5.697 1.00 97.81 265 ALA A O 1
ATOM 1965 N N . VAL A 1 266 ? -6.432 -0.681 6.395 1.00 97.00 266 VAL A N 1
ATOM 1966 C CA . VAL A 1 266 ? -6.946 -0.500 7.758 1.00 97.00 266 VAL A CA 1
ATOM 1967 C C . VAL A 1 266 ? -8.271 0.270 7.760 1.00 97.00 266 VAL A C 1
ATOM 1969 O O . VAL A 1 266 ? -9.201 -0.101 8.484 1.00 97.00 266 VAL A O 1
ATOM 1972 N N . ALA A 1 267 ? -8.392 1.341 6.971 1.00 96.19 267 ALA A N 1
ATOM 1973 C CA . ALA A 1 267 ? -9.628 2.116 6.882 1.00 96.19 267 ALA A CA 1
ATOM 1974 C C . ALA A 1 267 ? -10.783 1.292 6.278 1.00 96.19 267 ALA A C 1
ATOM 1976 O O . ALA A 1 267 ? -11.894 1.296 6.815 1.00 96.19 267 ALA A O 1
ATOM 1977 N N . LEU A 1 268 ? -10.508 0.521 5.224 1.00 97.44 268 LEU A N 1
ATOM 1978 C CA . LEU A 1 268 ? -11.448 -0.396 4.580 1.00 97.44 268 LEU A CA 1
ATOM 1979 C C . LEU A 1 268 ? -11.872 -1.530 5.513 1.00 97.44 268 LEU A C 1
ATOM 1981 O O . LEU A 1 268 ? -13.059 -1.847 5.581 1.00 97.44 268 LEU A O 1
ATOM 1985 N N . ALA A 1 269 ? -10.946 -2.096 6.288 1.00 96.88 269 ALA A N 1
ATOM 1986 C CA . ALA A 1 269 ? -11.264 -3.115 7.282 1.00 96.88 269 ALA A CA 1
ATOM 1987 C C . ALA A 1 269 ? -12.253 -2.589 8.334 1.00 96.88 269 ALA A C 1
ATOM 1989 O O . ALA A 1 269 ? -13.241 -3.256 8.650 1.00 96.88 269 ALA A O 1
ATOM 1990 N N . ARG A 1 270 ? -12.049 -1.356 8.819 1.00 94.56 270 ARG A N 1
ATOM 1991 C CA . ARG A 1 270 ? -12.983 -0.694 9.746 1.00 94.56 270 ARG A CA 1
ATOM 1992 C C . ARG A 1 270 ? -14.343 -0.447 9.104 1.00 94.56 270 ARG A C 1
ATOM 1994 O O . ARG A 1 270 ? -15.360 -0.686 9.750 1.00 94.56 270 ARG A O 1
ATOM 2001 N N . TRP A 1 271 ? -14.379 -0.007 7.846 1.00 96.00 271 TRP A N 1
ATOM 2002 C CA . TRP A 1 271 ? -15.639 0.188 7.124 1.00 96.00 271 TRP A CA 1
ATOM 2003 C C . TRP A 1 271 ? -16.392 -1.130 6.891 1.00 96.00 271 TRP A C 1
ATOM 2005 O O . TRP A 1 271 ? -17.609 -1.176 7.061 1.00 96.00 271 TRP A O 1
ATOM 2015 N N . CYS A 1 272 ? -15.680 -2.223 6.613 1.00 95.94 272 CYS A N 1
ATOM 2016 C CA . CYS A 1 272 ? -16.265 -3.559 6.482 1.00 95.94 272 CYS A CA 1
ATOM 2017 C C . CYS A 1 272 ? -16.773 -4.141 7.809 1.00 95.94 272 CYS A C 1
ATOM 2019 O O . CYS A 1 272 ? -17.418 -5.188 7.796 1.00 95.94 272 CYS A O 1
ATOM 2021 N N . GLY A 1 273 ? -16.489 -3.497 8.945 1.00 92.38 273 GLY A N 1
ATOM 2022 C CA . GLY A 1 273 ? -16.848 -3.997 10.270 1.00 92.38 273 GLY A CA 1
ATOM 2023 C C . GLY A 1 273 ? -15.934 -5.122 10.757 1.00 92.38 273 GLY A C 1
ATOM 2024 O O . GLY A 1 273 ? -16.380 -5.995 11.498 1.00 92.38 273 GLY A O 1
ATOM 2025 N N . VAL A 1 274 ? -14.669 -5.148 10.326 1.00 91.38 274 VAL A N 1
ATOM 2026 C CA . VAL A 1 274 ? -13.652 -6.032 10.910 1.00 91.38 274 VAL A CA 1
ATOM 2027 C C . VAL A 1 274 ? -13.214 -5.436 12.246 1.00 91.38 274 VAL A C 1
ATOM 2029 O O . VAL A 1 274 ? -12.706 -4.316 12.300 1.00 91.38 274 VAL A O 1
ATOM 2032 N N . ASP A 1 275 ? -13.393 -6.178 13.341 1.00 85.69 275 ASP A N 1
ATOM 2033 C CA . ASP A 1 275 ? -12.949 -5.707 14.654 1.00 85.69 275 ASP A CA 1
ATOM 2034 C C . ASP A 1 275 ? -11.421 -5.765 14.743 1.00 85.69 275 ASP A C 1
ATOM 2036 O O . ASP A 1 275 ? -10.815 -6.842 14.730 1.00 85.69 275 ASP A O 1
ATOM 2040 N N . LEU A 1 276 ? -10.792 -4.594 14.802 1.00 84.19 276 LEU A N 1
ATOM 2041 C CA . LEU A 1 276 ? -9.343 -4.446 14.941 1.00 84.19 276 LEU A CA 1
ATOM 2042 C C . LEU A 1 276 ? -8.909 -4.327 16.402 1.00 84.19 276 LEU A C 1
ATOM 2044 O O . LEU A 1 276 ? -7.712 -4.283 16.684 1.00 84.19 276 LEU A O 1
ATOM 2048 N N . ARG A 1 277 ? -9.860 -4.257 17.341 1.00 76.12 277 ARG A N 1
ATOM 2049 C CA . ARG A 1 277 ? -9.538 -4.172 18.760 1.00 76.12 277 ARG A CA 1
ATOM 2050 C C . ARG A 1 277 ? -9.079 -5.528 19.259 1.00 76.12 277 ARG A C 1
ATOM 2052 O O . ARG A 1 277 ? -9.582 -6.583 18.873 1.00 76.12 277 ARG A O 1
ATOM 2059 N N . HIS A 1 278 ? -8.128 -5.490 20.178 1.00 63.47 278 HIS A N 1
ATOM 2060 C CA . HIS A 1 278 ? -7.823 -6.657 20.972 1.00 63.47 278 HIS A CA 1
ATOM 2061 C C . HIS A 1 278 ? -8.819 -6.732 22.132 1.00 63.47 278 HIS A C 1
ATOM 2063 O O . HIS A 1 278 ? -8.733 -5.949 23.077 1.00 63.47 278 HIS A O 1
ATOM 2069 N N . ASN A 1 279 ? -9.747 -7.689 22.077 1.00 50.06 279 ASN A N 1
ATOM 2070 C CA . ASN A 1 279 ? -10.451 -8.118 23.280 1.00 50.06 279 ASN A CA 1
ATOM 2071 C C . ASN A 1 279 ? -9.413 -8.795 24.181 1.00 50.06 279 ASN A C 1
ATOM 2073 O O . ASN A 1 279 ? -8.834 -9.813 23.791 1.00 50.06 279 ASN A O 1
ATOM 2077 N N . LYS A 1 280 ? -9.116 -8.187 25.335 1.00 44.44 280 LYS A N 1
ATOM 2078 C CA . LYS A 1 280 ? -8.414 -8.904 26.400 1.00 44.44 280 LYS A CA 1
ATOM 2079 C C . LYS A 1 280 ? -9.335 -10.045 26.861 1.00 44.44 280 LYS A C 1
ATOM 2081 O O . LYS A 1 280 ? -10.524 -9.767 27.031 1.00 44.44 280 LYS A O 1
ATOM 2086 N N . PRO A 1 281 ? -8.830 -11.281 27.001 1.00 40.22 281 PRO A N 1
ATOM 2087 C CA . PRO A 1 281 ? -9.557 -12.321 27.720 1.00 40.22 281 PRO A CA 1
ATOM 2088 C C . PRO A 1 281 ? -9.782 -11.917 29.183 1.00 40.22 281 PRO A C 1
ATOM 2090 O O . PRO A 1 281 ? -8.955 -11.137 29.720 1.00 40.22 281 PRO A O 1
#

pLDDT: mean 79.79, std 21.89, range [26.02, 98.31]

Organism: NCBI:txid36881

Secondary structure (DSSP, 8-state):
-----PPPP-------------------SSSS-SS--SSHHHHHHHHHHHHHHTTS----PPP-HHHHHHHHHHHHHHHHHHHHHHTTTSEEE-SSEEEEEETTEEEEEETTHHHHHHHHHIIIIIIHHHHHHHHH-S-B--S-HHHHSS-HHHHHHHHHHHHHHHHHHHHHHHHTT-SS-HHHHHHHHHHHHHHHHT-BHHHHHHHHHHHHHHHHHTHHHHHTTSEEESS---TTGGGGTTSTT-TT---TTHHHHHHHHHHHHHHHHHHTT---S----